Protein AF-A0A4Y9SFY1-F1 (afdb_monomer_lite)

Radius of gyration: 31.54 Å; chains: 1; bounding box: 85×82×72 Å

Structure (mmCIF, N/CA/C/O backbone):
data_AF-A0A4Y9SFY1-F1
#
_entry.id   AF-A0A4Y9SFY1-F1
#
loop_
_atom_site.group_PDB
_atom_site.id
_atom_site.type_symbol
_atom_site.label_atom_id
_atom_site.label_alt_id
_atom_site.label_comp_id
_atom_site.label_asym_id
_atom_site.label_entity_id
_atom_site.label_seq_id
_atom_site.pdbx_PDB_ins_code
_atom_site.Cartn_x
_atom_site.Cartn_y
_atom_site.Cartn_z
_atom_site.occupancy
_atom_site.B_iso_or_equiv
_atom_site.auth_seq_id
_atom_site.auth_comp_id
_atom_site.auth_asym_id
_atom_site.auth_atom_id
_atom_site.pdbx_PDB_model_num
ATOM 1 N N . MET A 1 1 ? -14.962 -62.294 47.684 1.00 46.53 1 MET A N 1
ATOM 2 C CA . MET A 1 1 ? -14.784 -60.831 47.532 1.00 46.53 1 MET A CA 1
ATOM 3 C C . MET A 1 1 ? -14.274 -60.553 46.121 1.00 46.53 1 MET A C 1
ATOM 5 O O . MET A 1 1 ? -13.591 -61.411 45.579 1.00 46.53 1 MET A O 1
ATOM 9 N N . SER A 1 2 ? -14.625 -59.403 45.547 1.00 43.72 2 SER A N 1
ATOM 10 C CA . SER A 1 2 ? -14.299 -58.937 44.177 1.00 43.72 2 SER A CA 1
ATOM 11 C C . SER A 1 2 ? -13.839 -57.464 44.261 1.00 43.72 2 SER A C 1
ATOM 13 O O . SER A 1 2 ? -14.044 -56.892 45.336 1.00 43.72 2 SER A O 1
ATOM 15 N N . PRO A 1 3 ? -13.343 -56.774 43.201 1.00 62.62 3 PRO A N 1
ATOM 16 C CA . PRO A 1 3 ? -12.949 -57.184 41.834 1.00 62.62 3 PRO A CA 1
ATOM 17 C C . PRO A 1 3 ? -11.396 -57.308 41.745 1.00 62.62 3 PRO A C 1
ATOM 19 O O . PRO A 1 3 ? -10.832 -57.760 42.731 1.00 62.62 3 PRO A O 1
ATOM 22 N N . CYS A 1 4 ? -10.589 -57.031 40.698 1.00 36.16 4 CYS A N 1
ATOM 23 C CA . CYS A 1 4 ? -10.663 -56.544 39.291 1.00 36.16 4 CYS A CA 1
ATOM 24 C C . CYS A 1 4 ? -9.602 -57.345 38.468 1.00 36.16 4 CYS A C 1
ATOM 26 O O . CYS A 1 4 ? -8.720 -57.945 39.070 1.00 36.16 4 CYS A O 1
ATOM 28 N N . ARG A 1 5 ? -9.675 -57.593 37.147 1.00 42.28 5 ARG A N 1
ATOM 29 C CA . ARG A 1 5 ? -9.700 -56.746 35.919 1.00 42.28 5 ARG A CA 1
ATOM 30 C C . ARG A 1 5 ? -8.426 -55.914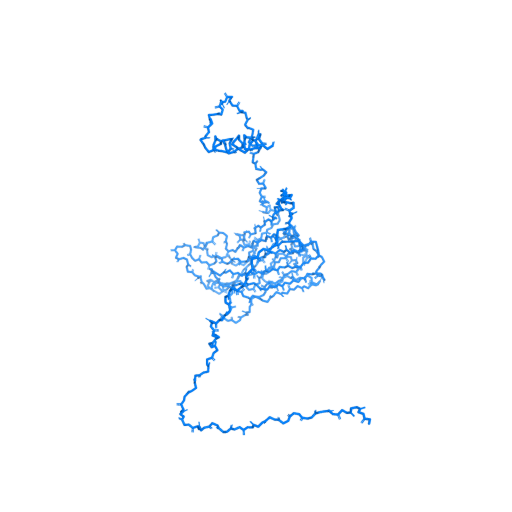 35.657 1.00 42.28 5 ARG A C 1
ATOM 32 O O . ARG A 1 5 ? -7.986 -55.208 36.549 1.00 42.28 5 ARG A O 1
ATOM 39 N N . SER A 1 6 ? -7.866 -55.882 34.439 1.00 46.72 6 SER A N 1
ATOM 40 C CA . SER A 1 6 ? -8.108 -56.725 33.239 1.00 46.72 6 SER A CA 1
ATOM 41 C C . SER A 1 6 ? -7.029 -56.502 32.169 1.00 46.72 6 SER A C 1
ATOM 43 O O . SER A 1 6 ? -6.718 -55.354 31.863 1.00 46.72 6 SER A O 1
ATOM 45 N N . SER A 1 7 ? -6.545 -57.569 31.528 1.00 49.31 7 SER A N 1
ATOM 46 C CA . SER A 1 7 ? -5.638 -57.518 30.372 1.00 49.31 7 SER A CA 1
ATOM 47 C C . SER A 1 7 ? -6.305 -58.107 29.121 1.00 49.31 7 SER A C 1
ATOM 49 O O . SER A 1 7 ? -6.659 -59.283 29.089 1.00 49.31 7 SER A O 1
ATOM 51 N N . ASN A 1 8 ? -6.465 -57.300 28.068 1.00 48.91 8 ASN A N 1
ATOM 52 C CA . ASN A 1 8 ? -7.043 -57.757 26.800 1.00 48.91 8 ASN A CA 1
ATOM 53 C C . ASN A 1 8 ? -5.948 -58.200 25.822 1.00 48.91 8 ASN A C 1
ATOM 55 O O . ASN A 1 8 ? -5.348 -57.385 25.122 1.00 48.91 8 ASN A O 1
ATOM 59 N N . TRP A 1 9 ? -5.725 -59.511 25.739 1.00 42.16 9 TRP A N 1
ATOM 60 C CA . TRP A 1 9 ? -5.089 -60.126 24.573 1.00 42.16 9 TRP A CA 1
ATOM 61 C C . TRP A 1 9 ? -5.995 -59.989 23.342 1.00 42.16 9 TRP A C 1
ATOM 63 O O . TRP A 1 9 ? -7.204 -60.193 23.434 1.00 42.16 9 TRP A O 1
ATOM 73 N N . CYS A 1 10 ? -5.408 -59.734 22.171 1.00 43.88 10 CYS A N 1
ATOM 74 C CA . CYS A 1 10 ? -6.104 -59.846 20.890 1.00 43.88 10 CYS A CA 1
ATOM 75 C C . CYS A 1 10 ? -5.278 -60.716 19.930 1.00 43.88 10 CYS A C 1
ATOM 77 O O . CYS A 1 10 ? -4.103 -60.444 19.678 1.00 43.88 10 CYS A O 1
ATOM 79 N N . HIS A 1 11 ? -5.871 -61.803 19.431 1.00 44.16 11 HIS A N 1
ATOM 80 C CA . HIS A 1 11 ? -5.159 -62.800 18.630 1.00 44.16 11 HIS A CA 1
ATOM 81 C C . HIS A 1 11 ? -4.850 -62.295 17.215 1.00 44.16 11 HIS A C 1
ATOM 83 O O . HIS A 1 11 ? -5.751 -62.138 16.391 1.00 44.16 11 HIS A O 1
ATOM 89 N N . ARG A 1 12 ? -3.559 -62.191 16.871 1.00 41.78 12 ARG A N 1
ATOM 90 C CA . ARG A 1 12 ? -3.131 -62.158 15.464 1.00 41.78 12 ARG A CA 1
ATOM 91 C C . ARG A 1 12 ? -3.453 -63.502 14.796 1.00 41.78 12 ARG A C 1
ATOM 93 O O . ARG A 1 12 ? -2.865 -64.522 15.156 1.00 41.78 12 ARG A O 1
ATOM 100 N N . ARG A 1 13 ? -4.319 -63.500 13.779 1.00 49.94 13 ARG A N 1
ATOM 101 C CA . ARG A 1 13 ? -4.325 -64.528 12.721 1.00 49.94 13 ARG A CA 1
ATOM 102 C C . ARG A 1 13 ? -3.619 -63.973 11.479 1.00 49.94 13 ARG A C 1
ATOM 104 O O . ARG A 1 13 ? -3.489 -62.762 11.328 1.00 49.94 13 ARG A O 1
ATOM 111 N N . ARG A 1 14 ? -3.073 -64.866 10.652 1.00 48.09 14 ARG A N 1
ATOM 112 C CA . ARG A 1 14 ? -2.194 -64.522 9.523 1.00 48.09 14 ARG A CA 1
ATOM 113 C C . ARG A 1 14 ? -3.022 -64.201 8.276 1.00 48.09 14 ARG A C 1
ATOM 115 O O . ARG A 1 14 ? -3.934 -64.960 7.965 1.00 48.09 14 ARG A O 1
ATOM 122 N N . CYS A 1 15 ? -2.629 -63.170 7.533 1.00 46.84 15 CYS A N 1
ATOM 123 C CA . CYS A 1 15 ? -2.969 -63.022 6.116 1.00 46.84 15 CYS A CA 1
ATOM 124 C C . CYS A 1 15 ? -1.728 -63.391 5.280 1.00 46.84 15 CYS A C 1
ATOM 126 O O . CYS A 1 15 ? -0.626 -63.002 5.676 1.00 46.84 15 CYS A O 1
ATOM 128 N N . PRO A 1 16 ? -1.860 -64.143 4.173 1.00 58.91 16 PRO A N 1
ATOM 129 C CA . PRO A 1 16 ? -0.750 -64.398 3.257 1.00 58.91 16 PRO A CA 1
ATOM 130 C C . PRO A 1 16 ? -0.424 -63.145 2.429 1.00 58.91 16 PRO A C 1
ATOM 132 O O . PRO A 1 16 ? -1.313 -62.360 2.105 1.00 58.91 16 PRO A O 1
ATOM 135 N N . THR A 1 17 ? 0.850 -62.966 2.079 1.00 61.44 17 THR A N 1
ATOM 136 C CA . THR A 1 17 ? 1.361 -61.795 1.350 1.00 61.44 17 THR A CA 1
ATOM 137 C C . THR A 1 17 ? 2.007 -62.195 0.025 1.00 61.44 17 THR A C 1
ATOM 139 O O . THR A 1 17 ? 3.123 -62.710 0.039 1.00 61.44 17 THR A O 1
ATOM 142 N N . THR A 1 18 ? 1.361 -61.878 -1.098 1.00 52.97 18 THR A N 1
ATOM 143 C CA . THR A 1 18 ? 1.985 -61.787 -2.433 1.00 52.97 18 THR A CA 1
ATOM 144 C C . THR A 1 18 ? 1.162 -60.856 -3.325 1.00 52.97 18 THR A C 1
ATOM 146 O O . THR A 1 18 ? 0.227 -61.311 -3.971 1.00 52.97 18 THR A O 1
ATOM 149 N N . ASP A 1 19 ? 1.484 -59.560 -3.328 1.00 43.59 19 ASP A N 1
ATOM 150 C CA . ASP A 1 19 ? 1.743 -58.824 -4.576 1.00 43.59 19 ASP A CA 1
ATOM 151 C C . ASP A 1 19 ? 2.324 -57.422 -4.290 1.00 43.59 19 ASP A C 1
ATOM 153 O O . ASP A 1 19 ? 1.940 -56.792 -3.298 1.00 43.59 19 ASP A O 1
ATOM 157 N N . PRO A 1 20 ? 3.266 -56.916 -5.111 1.00 61.16 20 PRO A N 1
ATOM 158 C CA . PRO A 1 20 ? 3.846 -55.590 -4.940 1.00 61.16 20 PRO A CA 1
ATOM 159 C C . PRO A 1 20 ? 3.216 -54.561 -5.891 1.00 61.16 20 PRO A C 1
ATOM 161 O O . PRO A 1 20 ? 3.400 -54.652 -7.094 1.00 61.16 20 PRO A O 1
ATOM 164 N N . TYR A 1 21 ? 2.538 -53.546 -5.351 1.00 46.00 21 TYR A N 1
ATOM 165 C CA . TYR A 1 21 ? 2.727 -52.116 -5.673 1.00 46.00 21 TYR A CA 1
ATOM 166 C C . TYR A 1 21 ? 1.777 -51.277 -4.800 1.00 46.00 21 TYR A C 1
ATOM 168 O O . TYR A 1 21 ? 0.631 -51.648 -4.558 1.00 46.00 21 TYR A O 1
ATOM 176 N N . PHE A 1 22 ? 2.270 -50.163 -4.253 1.00 48.34 22 PHE A N 1
ATOM 177 C CA . PHE A 1 22 ? 1.567 -49.410 -3.208 1.00 48.34 22 PHE A CA 1
ATOM 178 C C . PHE A 1 22 ? 0.396 -48.581 -3.763 1.00 48.34 22 PHE A C 1
ATOM 180 O O . PHE A 1 22 ? 0.606 -47.541 -4.384 1.00 48.34 22 PHE A O 1
ATOM 187 N N . ILE A 1 23 ? -0.838 -48.987 -3.450 1.00 50.19 23 ILE A N 1
ATOM 188 C CA . ILE A 1 23 ? -2.034 -48.135 -3.527 1.00 50.19 23 ILE A CA 1
ATOM 189 C C . ILE A 1 23 ? -2.763 -48.238 -2.183 1.00 50.19 23 ILE A C 1
ATOM 191 O O . ILE A 1 23 ? -3.279 -49.296 -1.833 1.00 50.19 23 ILE A O 1
ATOM 195 N N . ALA A 1 24 ? -2.798 -47.141 -1.422 1.00 42.50 24 ALA A N 1
ATOM 196 C CA . ALA A 1 24 ? -3.462 -47.061 -0.121 1.00 42.50 24 ALA A CA 1
ATOM 197 C C . ALA A 1 24 ? -4.725 -46.177 -0.221 1.00 42.50 24 ALA A C 1
ATOM 199 O O . ALA A 1 24 ? -4.601 -44.952 -0.259 1.00 42.50 24 ALA A O 1
ATOM 200 N N . PRO A 1 25 ? -5.939 -46.757 -0.292 1.00 48.25 25 PRO A N 1
ATOM 201 C CA . PRO A 1 25 ? -7.171 -45.993 -0.471 1.00 48.25 25 PRO A CA 1
ATOM 202 C C . PRO A 1 25 ? -7.812 -45.587 0.865 1.00 48.25 25 PRO A C 1
ATOM 204 O O . PRO A 1 25 ? -7.931 -46.399 1.779 1.00 48.25 25 PRO A O 1
ATOM 207 N N . TRP A 1 26 ? -8.347 -44.365 0.933 1.00 45.28 26 TRP A N 1
ATOM 208 C CA . TRP A 1 26 ? -9.321 -43.949 1.956 1.00 45.28 26 TRP A CA 1
ATOM 209 C C . TRP A 1 26 ? -10.711 -43.774 1.327 1.00 45.28 26 TRP A C 1
ATOM 211 O O . TRP A 1 26 ? -11.292 -42.692 1.304 1.00 45.28 26 TRP A O 1
ATOM 221 N N . ALA A 1 27 ? -11.243 -44.870 0.784 1.00 48.09 27 ALA A N 1
ATOM 222 C CA . ALA A 1 27 ? -12.605 -44.931 0.262 1.00 48.09 27 ALA A CA 1
ATOM 223 C C . ALA A 1 27 ? -13.599 -45.223 1.403 1.00 48.09 27 ALA A C 1
ATOM 225 O O . ALA A 1 27 ? -13.815 -46.377 1.775 1.00 48.09 27 ALA A O 1
ATOM 226 N N . ALA A 1 28 ? -14.205 -44.178 1.972 1.00 48.62 28 ALA A N 1
ATOM 227 C CA . ALA A 1 28 ? -15.290 -44.330 2.941 1.00 48.62 28 ALA A CA 1
ATOM 228 C C . ALA A 1 28 ? -16.562 -44.863 2.248 1.00 48.62 28 ALA A C 1
ATOM 230 O O . ALA A 1 28 ? -16.985 -44.329 1.226 1.00 48.62 28 ALA A O 1
ATOM 231 N N . CYS A 1 29 ? -17.171 -45.921 2.795 1.00 41.78 29 CYS A N 1
ATOM 232 C CA . CYS A 1 29 ? -18.286 -46.634 2.160 1.00 41.78 29 CYS A CA 1
ATOM 233 C C . CYS A 1 29 ? -19.659 -46.002 2.493 1.00 41.78 29 CYS A C 1
ATOM 235 O O . CYS A 1 29 ? -20.043 -45.995 3.665 1.00 41.78 29 CYS A O 1
ATOM 237 N N . PRO A 1 30 ? -20.441 -45.516 1.506 1.00 52.59 30 PRO A N 1
ATOM 238 C CA . PRO A 1 30 ? -21.706 -44.834 1.762 1.00 52.59 30 PRO A CA 1
ATOM 239 C C . PRO A 1 30 ? -22.918 -45.760 1.552 1.00 52.59 30 PRO A C 1
ATOM 241 O O . PRO A 1 30 ? -23.533 -45.739 0.485 1.00 52.59 30 PRO A O 1
ATOM 244 N N . ARG A 1 31 ? -23.290 -46.569 2.560 1.00 52.25 31 ARG A N 1
ATOM 245 C CA . ARG A 1 31 ? -24.610 -47.247 2.636 1.00 52.25 31 ARG A CA 1
ATOM 246 C C . ARG A 1 31 ? -24.883 -47.877 4.009 1.00 52.25 31 ARG A C 1
ATOM 248 O O . ARG A 1 31 ? -24.385 -48.961 4.290 1.00 52.25 31 ARG A O 1
ATOM 255 N N . CYS A 1 32 ? -25.737 -47.243 4.817 1.00 43.62 32 CYS A N 1
ATOM 256 C CA . CYS A 1 32 ? -26.648 -47.925 5.748 1.00 43.62 32 CYS A CA 1
ATOM 257 C C . CYS A 1 32 ? -27.682 -46.953 6.350 1.00 43.62 32 CYS A C 1
ATOM 259 O O . CYS A 1 32 ? -27.479 -45.744 6.311 1.00 43.62 32 CYS A O 1
ATOM 261 N N . LEU A 1 33 ? -28.740 -47.516 6.951 1.00 39.09 33 LEU A N 1
ATOM 262 C CA . LEU A 1 33 ? -29.722 -46.859 7.835 1.00 39.09 33 LEU A CA 1
ATOM 263 C C . LEU A 1 33 ? -30.583 -45.737 7.216 1.00 39.09 33 LEU A C 1
ATOM 265 O O . LEU A 1 33 ? -30.384 -44.548 7.449 1.00 39.09 33 LEU A O 1
ATOM 269 N N . SER A 1 34 ? -31.639 -46.158 6.519 1.00 52.44 34 SER A N 1
ATOM 270 C CA . SER A 1 34 ? -32.858 -45.371 6.306 1.00 52.44 34 SER A CA 1
ATOM 271 C C . SER A 1 34 ? -33.973 -45.804 7.278 1.00 52.44 34 SER A C 1
ATOM 273 O O . SER A 1 34 ? -33.973 -46.930 7.763 1.00 52.44 34 SER A O 1
ATOM 275 N N . HIS A 1 35 ? -34.940 -44.904 7.505 1.00 45.00 35 HIS A N 1
ATOM 276 C CA . HIS A 1 35 ? -36.218 -45.087 8.221 1.00 45.00 35 HIS A CA 1
ATOM 277 C C . HIS A 1 35 ? -36.212 -45.482 9.713 1.00 45.00 35 HIS A C 1
ATOM 279 O O . HIS A 1 35 ? -35.975 -46.626 10.072 1.00 45.00 35 HIS A O 1
ATOM 285 N N . HIS A 1 36 ? -36.750 -44.581 10.547 1.00 39.12 36 HIS A N 1
ATOM 286 C CA . HIS A 1 36 ? -37.869 -44.907 11.445 1.00 39.12 36 HIS A CA 1
ATOM 287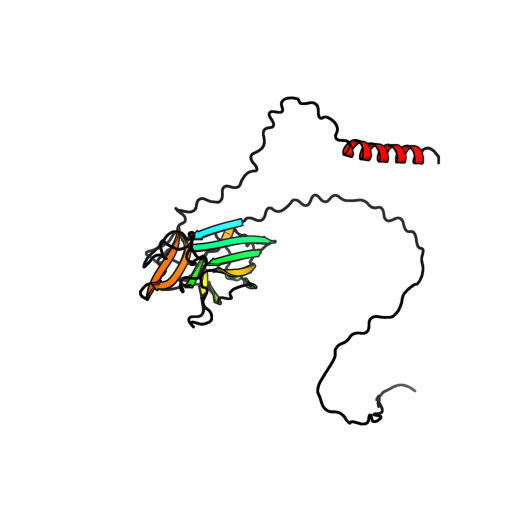 C C . HIS A 1 36 ? -38.719 -43.650 11.749 1.00 39.12 36 HIS A C 1
ATOM 289 O O . HIS A 1 36 ? -38.175 -42.566 11.905 1.00 39.12 36 HIS A O 1
ATOM 295 N N . LEU A 1 37 ? -40.046 -43.847 11.771 1.00 43.88 37 LEU A N 1
ATOM 296 C CA . LEU A 1 37 ? -41.150 -43.126 12.454 1.00 43.88 37 LEU A CA 1
ATOM 297 C C . LEU A 1 37 ? -40.945 -41.639 12.860 1.00 43.88 37 LEU A C 1
ATOM 299 O O . LEU A 1 37 ? -40.044 -41.319 13.621 1.00 43.88 37 LEU A O 1
ATOM 303 N N . ILE A 1 38 ? -41.726 -40.652 12.394 1.00 52.22 38 ILE A N 1
ATOM 304 C CA . ILE A 1 38 ? -43.200 -40.448 12.444 1.00 52.22 38 ILE A CA 1
ATOM 305 C C . ILE A 1 38 ? -43.747 -40.088 13.850 1.00 52.22 38 ILE A C 1
ATOM 307 O O . ILE A 1 38 ? -43.645 -40.862 14.790 1.00 52.22 38 ILE A O 1
ATOM 311 N N . HIS A 1 39 ? -44.425 -38.928 13.901 1.00 40.91 39 HIS A N 1
ATOM 312 C CA . HIS A 1 39 ? -45.295 -38.372 14.959 1.00 40.91 39 HIS A CA 1
ATOM 313 C C . HIS A 1 39 ? -44.701 -38.003 16.337 1.00 40.91 39 HIS A C 1
ATOM 315 O O . HIS A 1 39 ? -44.704 -38.791 17.276 1.00 40.91 39 HIS A O 1
ATOM 321 N N . SER A 1 40 ? -44.485 -36.696 16.535 1.00 40.78 40 SER A N 1
ATOM 322 C CA . SER A 1 40 ? -45.112 -35.983 17.661 1.00 40.78 40 SER A CA 1
ATOM 323 C C . SER A 1 40 ? -45.358 -34.516 17.291 1.00 40.78 40 SER A C 1
ATOM 325 O O . SER A 1 40 ? -44.433 -33.803 16.910 1.00 40.78 40 SER A O 1
ATOM 327 N N . MET A 1 41 ? -46.611 -34.057 17.365 1.00 48.59 41 MET A N 1
ATOM 328 C CA . MET A 1 41 ? -46.956 -32.648 17.151 1.00 48.59 41 MET A CA 1
ATOM 329 C C . MET A 1 41 ? -46.829 -31.882 18.466 1.00 48.59 41 MET A C 1
ATOM 331 O O . MET A 1 41 ? -47.616 -32.119 19.379 1.00 48.59 41 MET A O 1
ATOM 335 N N . HIS A 1 42 ? -45.921 -30.910 18.541 1.00 37.03 42 HIS A N 1
ATOM 336 C CA . HIS A 1 42 ? -45.984 -29.838 19.537 1.00 37.03 42 HIS A CA 1
ATOM 337 C C . HIS A 1 42 ? -45.964 -28.476 18.840 1.00 37.03 42 HIS A C 1
ATOM 339 O O . HIS A 1 42 ? -45.273 -28.270 17.843 1.00 37.03 42 HIS A O 1
ATOM 345 N N . LYS A 1 43 ? -46.809 -27.562 19.326 1.00 43.38 43 LYS A N 1
ATOM 346 C CA . LYS A 1 43 ? -47.150 -26.303 18.654 1.00 43.38 43 LYS A CA 1
ATOM 347 C C . LYS A 1 43 ? -46.047 -25.263 18.871 1.00 43.38 43 LYS A C 1
ATOM 349 O O . LYS A 1 43 ? -46.143 -24.454 19.789 1.00 43.38 43 LYS A O 1
ATOM 354 N N . ILE A 1 44 ? -45.012 -25.277 18.033 1.00 48.41 44 ILE A N 1
ATOM 355 C CA . ILE A 1 44 ? -44.021 -24.194 18.013 1.00 48.41 44 ILE A CA 1
ATOM 356 C C . ILE A 1 44 ? -44.682 -22.958 17.397 1.00 48.41 44 ILE A C 1
ATOM 358 O O . ILE A 1 44 ? -45.016 -22.934 16.212 1.00 48.41 44 ILE A O 1
ATOM 362 N N . LEU A 1 45 ? -44.899 -21.943 18.232 1.00 43.41 45 LEU A N 1
ATOM 363 C CA . LEU A 1 45 ? -45.422 -20.647 17.825 1.00 43.41 45 LEU A CA 1
ATOM 364 C C . LEU A 1 45 ? -44.362 -19.943 16.968 1.00 43.41 45 LEU A C 1
ATOM 366 O O . LEU A 1 45 ? -43.394 -19.405 17.503 1.00 43.41 45 LEU A O 1
ATOM 370 N N . PHE A 1 46 ? -44.533 -19.960 15.645 1.00 43.75 46 PHE A N 1
ATOM 371 C CA . PHE A 1 46 ? -43.631 -19.294 14.699 1.00 43.75 46 PHE A CA 1
ATOM 372 C C . PHE A 1 46 ? -43.838 -17.770 14.742 1.00 43.75 46 PHE A C 1
ATOM 374 O O . PHE A 1 46 ? -44.412 -17.154 13.846 1.00 43.75 46 PHE A O 1
ATOM 381 N N . ALA A 1 47 ? -43.389 -17.159 15.838 1.00 45.91 47 ALA A N 1
ATOM 382 C CA . ALA A 1 47 ? -43.223 -15.721 15.951 1.00 45.91 47 ALA A CA 1
ATOM 383 C C . ALA A 1 47 ? -42.047 -15.311 15.054 1.00 45.91 47 ALA A C 1
ATOM 385 O O . ALA A 1 47 ? -40.903 -15.246 15.502 1.00 45.91 47 ALA A O 1
ATOM 386 N N . THR A 1 48 ? -42.331 -15.099 13.766 1.00 46.59 48 THR A N 1
ATOM 387 C CA . THR A 1 48 ? -41.353 -14.663 12.763 1.00 46.59 48 THR A CA 1
ATOM 388 C C . THR A 1 48 ? -40.909 -13.238 13.072 1.00 46.59 48 THR A C 1
ATOM 390 O O . THR A 1 48 ? -41.411 -12.268 12.504 1.00 46.59 48 THR A O 1
ATOM 393 N N . LEU A 1 49 ? -39.976 -13.113 14.015 1.00 43.62 49 LEU A N 1
ATOM 394 C CA . LEU A 1 49 ? -39.297 -11.869 14.320 1.00 43.62 49 LEU A CA 1
ATOM 395 C C . LEU A 1 49 ? -38.498 -11.470 13.078 1.00 43.62 49 LEU A C 1
ATOM 397 O O . LEU A 1 49 ? -37.403 -11.981 12.844 1.00 43.62 49 LEU A O 1
ATOM 401 N N . VAL A 1 50 ? -39.056 -10.556 12.282 1.00 48.12 50 VAL A N 1
ATOM 402 C CA . VAL A 1 50 ? -38.315 -9.845 11.238 1.00 48.12 50 VAL A CA 1
ATOM 403 C C . VAL A 1 50 ? -37.345 -8.912 11.953 1.00 48.12 50 VAL A C 1
ATOM 405 O O . VAL A 1 50 ? -37.594 -7.721 12.127 1.00 48.12 50 VAL A O 1
ATOM 408 N N . ALA A 1 51 ? -36.246 -9.494 12.430 1.00 48.47 51 ALA A N 1
ATOM 409 C CA . ALA A 1 51 ? -35.088 -8.754 12.872 1.00 48.47 51 ALA A CA 1
ATOM 410 C C . ALA A 1 51 ? -34.598 -7.971 11.656 1.00 48.47 51 ALA A C 1
ATOM 412 O O . ALA A 1 51 ? -33.997 -8.537 10.743 1.00 48.47 51 ALA A O 1
ATOM 413 N N . MET A 1 52 ? -34.909 -6.674 11.624 1.00 44.44 52 MET A N 1
ATOM 414 C CA . MET A 1 52 ? -34.297 -5.760 10.676 1.00 44.44 52 MET A CA 1
ATOM 415 C C . MET A 1 52 ? -32.803 -5.773 10.962 1.00 44.44 52 MET A C 1
ATOM 417 O O . MET A 1 52 ? -32.334 -5.127 11.898 1.00 44.44 52 MET A O 1
ATOM 421 N N . SER A 1 53 ? -32.065 -6.550 10.172 1.00 45.62 53 SER A N 1
ATOM 422 C CA . SER A 1 53 ? -30.617 -6.497 10.124 1.00 45.62 53 SER A CA 1
ATOM 423 C C . SER A 1 53 ? -30.251 -5.101 9.643 1.00 45.62 53 SER A C 1
ATOM 425 O O . SER A 1 53 ? -30.241 -4.837 8.439 1.00 45.62 53 SER A O 1
ATOM 427 N N . THR A 1 54 ? -30.013 -4.196 10.592 1.00 52.44 54 THR A N 1
ATOM 428 C CA . THR A 1 54 ? -29.413 -2.890 10.346 1.00 52.44 54 THR A CA 1
ATOM 429 C C . THR A 1 54 ? -28.059 -3.156 9.714 1.00 52.44 54 THR A C 1
ATOM 431 O O . THR A 1 54 ? -27.101 -3.478 10.417 1.00 52.44 54 THR A O 1
ATOM 434 N N . GLY A 1 55 ? -28.021 -3.137 8.381 1.00 56.56 55 GLY A N 1
ATOM 435 C CA . GLY A 1 55 ? -26.826 -3.446 7.619 1.00 56.56 55 GLY A CA 1
ATOM 436 C C . GLY A 1 55 ? -25.747 -2.460 8.021 1.00 56.56 55 GLY A C 1
ATOM 437 O O . GLY A 1 55 ? -25.851 -1.279 7.701 1.00 56.56 55 GLY A O 1
ATOM 438 N N . ALA A 1 56 ? -24.750 -2.938 8.762 1.00 69.31 56 ALA A N 1
ATOM 439 C CA . ALA A 1 56 ? -23.563 -2.157 9.035 1.00 69.31 56 ALA A CA 1
ATOM 440 C C . ALA A 1 56 ? -22.869 -1.946 7.689 1.00 69.31 56 ALA A C 1
ATOM 442 O O . ALA A 1 56 ? -22.299 -2.884 7.131 1.00 69.31 56 ALA A O 1
ATOM 443 N N . SER A 1 57 ? -22.991 -0.738 7.141 1.00 74.88 57 SER A N 1
ATOM 444 C CA . SER A 1 57 ? -22.230 -0.326 5.969 1.00 74.88 57 SER A CA 1
ATOM 445 C C . SER A 1 57 ? -20.755 -0.447 6.320 1.00 74.88 57 SER A C 1
ATOM 447 O O . SER A 1 57 ? -20.260 0.334 7.128 1.00 74.88 57 SER A O 1
ATOM 449 N N . ALA A 1 58 ? -20.074 -1.437 5.746 1.00 84.81 58 ALA A N 1
ATOM 450 C CA . ALA A 1 58 ? -18.629 -1.531 5.844 1.00 84.81 58 ALA A CA 1
ATOM 451 C C . ALA A 1 58 ? -18.024 -0.266 5.225 1.00 84.81 58 ALA A C 1
ATOM 453 O O . ALA A 1 58 ? -18.336 0.057 4.073 1.00 84.81 58 ALA A O 1
ATOM 454 N N . SER A 1 59 ? -17.186 0.449 5.975 1.00 92.31 59 SER A N 1
ATOM 455 C CA . SER A 1 59 ? -16.356 1.496 5.391 1.00 92.31 59 SER A CA 1
ATOM 456 C C . SER A 1 59 ? -15.383 0.850 4.409 1.00 92.31 59 SER A C 1
ATOM 458 O O . SER A 1 59 ? -14.874 -0.250 4.653 1.00 92.31 59 SER A O 1
ATOM 460 N N . VAL A 1 60 ? -15.164 1.511 3.273 1.00 94.25 60 VAL A N 1
ATOM 461 C CA . VAL A 1 60 ? -14.223 1.080 2.238 1.00 94.25 60 VAL A CA 1
ATOM 462 C C . VAL A 1 60 ? -13.420 2.285 1.780 1.00 94.25 60 VAL A C 1
ATOM 464 O O . VAL A 1 60 ? -13.970 3.269 1.285 1.00 94.25 60 VAL A O 1
ATOM 467 N N . ILE A 1 61 ? -12.106 2.182 1.925 1.00 95.31 61 ILE A N 1
ATOM 468 C CA . ILE A 1 61 ? -11.128 3.201 1.556 1.00 95.31 61 ILE A CA 1
ATOM 469 C C . ILE A 1 61 ? -10.234 2.624 0.468 1.00 95.31 61 ILE A C 1
ATOM 471 O O . ILE A 1 61 ? -9.800 1.478 0.558 1.00 95.31 61 ILE A O 1
ATOM 475 N N . THR A 1 62 ? -9.935 3.428 -0.549 1.00 96.12 62 THR A N 1
ATOM 476 C CA . THR A 1 62 ? -9.049 3.040 -1.648 1.00 96.12 62 THR A CA 1
ATOM 477 C C . THR A 1 62 ? -7.976 4.102 -1.834 1.00 96.12 62 THR A C 1
ATOM 479 O O . THR A 1 62 ? -8.277 5.246 -2.177 1.00 96.12 62 THR A O 1
ATOM 482 N N . PHE A 1 63 ? -6.719 3.718 -1.639 1.00 96.75 63 PHE A N 1
ATOM 483 C CA . PHE A 1 63 ? -5.557 4.543 -1.938 1.00 96.75 63 PHE A CA 1
ATOM 484 C C . PHE A 1 63 ? -5.029 4.194 -3.332 1.00 96.75 63 PHE A C 1
ATOM 486 O O . PHE A 1 63 ? -4.630 3.058 -3.580 1.00 96.75 63 PHE A O 1
ATOM 493 N N . ASN A 1 64 ? -5.009 5.181 -4.227 1.00 96.94 64 ASN A N 1
ATOM 494 C CA . ASN A 1 64 ? -4.526 5.056 -5.601 1.00 96.94 64 ASN A CA 1
ATOM 495 C C . ASN A 1 64 ? -3.183 5.786 -5.735 1.00 96.94 64 ASN A C 1
ATOM 497 O O . ASN A 1 64 ? -3.133 7.016 -5.664 1.00 96.94 64 ASN A O 1
ATOM 501 N N . LEU A 1 65 ? -2.091 5.040 -5.902 1.00 96.88 65 LEU A N 1
ATOM 502 C CA . LEU A 1 65 ? -0.734 5.585 -5.920 1.00 96.88 65 LEU A CA 1
ATOM 503 C C . LEU A 1 65 ? -0.334 5.898 -7.373 1.00 96.88 65 LEU A C 1
ATOM 505 O O . LEU A 1 65 ? 0.321 5.106 -8.049 1.00 96.88 65 LEU A O 1
ATOM 509 N N . SER A 1 66 ? -0.764 7.071 -7.846 1.00 95.69 66 SER A N 1
ATOM 510 C CA . SER A 1 66 ? -0.445 7.626 -9.178 1.00 95.69 66 SER A CA 1
ATOM 511 C C . SER A 1 66 ? 0.620 8.732 -9.152 1.00 95.69 66 SER A C 1
ATOM 513 O O . SER A 1 66 ? 0.949 9.281 -10.202 1.00 95.69 66 SER A O 1
ATOM 515 N N . ALA A 1 67 ? 1.124 9.114 -7.974 1.00 95.56 67 ALA A N 1
ATOM 516 C CA . ALA A 1 67 ? 2.049 10.235 -7.805 1.00 95.56 67 ALA A CA 1
ATOM 517 C C . ALA A 1 67 ? 3.445 9.750 -7.365 1.00 95.56 67 ALA A C 1
ATOM 519 O O . ALA A 1 67 ? 3.543 9.044 -6.355 1.00 95.56 67 ALA A O 1
ATOM 520 N N . PRO A 1 68 ? 4.530 10.123 -8.073 1.00 95.94 68 PRO A N 1
ATOM 521 C CA . PRO A 1 68 ? 5.890 9.857 -7.623 1.00 95.94 68 PRO A CA 1
ATOM 522 C C . PRO A 1 68 ? 6.286 10.803 -6.483 1.00 95.94 68 PRO A C 1
ATOM 524 O O . PRO A 1 68 ? 6.020 12.003 -6.530 1.00 95.94 68 PRO A O 1
ATOM 527 N N . ILE A 1 69 ? 6.972 10.257 -5.481 1.00 95.62 69 ILE A N 1
ATOM 528 C CA . ILE A 1 69 ? 7.578 10.996 -4.368 1.00 95.62 69 ILE A CA 1
ATOM 529 C C . ILE A 1 69 ? 9.029 11.343 -4.718 1.00 95.62 69 ILE A C 1
ATOM 531 O O . ILE A 1 69 ? 9.447 12.495 -4.594 1.00 95.62 69 ILE A O 1
ATOM 535 N N . ASN A 1 70 ? 9.813 10.357 -5.174 1.00 95.62 70 ASN A N 1
ATOM 536 C CA . ASN A 1 70 ? 11.198 10.564 -5.603 1.00 95.62 70 ASN A CA 1
ATOM 537 C C . ASN A 1 70 ? 11.757 9.413 -6.449 1.00 95.62 70 ASN A C 1
ATOM 539 O O . ASN A 1 70 ? 11.333 8.273 -6.313 1.00 95.62 70 ASN A O 1
ATOM 543 N N . GLY A 1 71 ? 12.857 9.673 -7.160 1.00 93.56 71 GLY A N 1
ATOM 544 C CA . GLY A 1 71 ? 13.534 8.675 -7.998 1.00 93.56 71 GLY A CA 1
ATOM 545 C C . GLY A 1 71 ? 12.908 8.620 -9.387 1.00 93.56 71 GLY A C 1
ATOM 546 O O . GLY A 1 71 ? 12.382 9.631 -9.855 1.00 93.56 71 GLY A O 1
ATOM 547 N N . SER A 1 72 ? 12.967 7.461 -10.038 1.00 93.75 72 SER A N 1
ATOM 548 C CA . SER A 1 72 ? 12.182 7.229 -11.255 1.00 93.75 72 SER A CA 1
ATOM 549 C C . SER A 1 72 ? 10.700 7.038 -10.914 1.00 93.75 72 SER A C 1
ATOM 551 O O . SER A 1 72 ? 10.364 6.514 -9.855 1.00 93.75 72 SER A O 1
ATOM 553 N N . ALA A 1 73 ? 9.819 7.435 -11.829 1.00 91.56 73 ALA A N 1
ATOM 554 C CA . ALA A 1 73 ? 8.444 6.946 -11.864 1.00 91.56 73 ALA A CA 1
ATOM 555 C C . ALA A 1 73 ? 8.368 5.707 -12.781 1.00 91.56 73 ALA A C 1
ATOM 557 O O . ALA A 1 73 ? 9.213 5.597 -13.679 1.00 91.56 73 ALA A O 1
ATOM 558 N N . PRO A 1 74 ? 7.369 4.820 -12.606 1.00 92.75 74 PRO A N 1
ATOM 559 C CA . PRO A 1 74 ? 7.061 3.771 -13.577 1.00 92.75 74 PRO A CA 1
ATOM 560 C C . PRO A 1 74 ? 6.769 4.328 -14.978 1.00 92.75 74 PRO A C 1
ATOM 562 O O . PRO A 1 74 ? 6.576 5.537 -15.165 1.00 92.75 74 PRO A O 1
ATOM 565 N N . GLY A 1 75 ? 6.740 3.450 -15.977 1.00 88.75 75 GLY A N 1
ATOM 566 C CA . GLY A 1 75 ? 6.616 3.833 -17.376 1.00 88.75 75 GLY A CA 1
ATOM 567 C C . GLY A 1 75 ? 5.319 4.578 -17.701 1.00 88.75 75 GLY A C 1
ATOM 568 O O . GLY A 1 75 ? 4.232 4.275 -17.210 1.00 88.75 75 GLY A O 1
ATOM 569 N N . VAL A 1 76 ? 5.413 5.528 -18.638 1.00 86.38 76 VAL A N 1
ATOM 570 C CA . VAL A 1 76 ? 4.242 6.209 -19.234 1.00 86.38 76 VAL A CA 1
ATOM 571 C C . VAL A 1 76 ? 3.346 5.265 -20.049 1.00 86.38 76 VAL A C 1
ATOM 573 O O . VAL A 1 76 ? 2.267 5.654 -20.487 1.00 86.38 76 VAL A O 1
ATOM 576 N N . THR A 1 77 ? 3.810 4.036 -20.280 1.00 88.94 77 THR A N 1
ATOM 577 C CA . THR A 1 77 ? 3.086 2.936 -20.918 1.00 88.94 77 THR A CA 1
ATOM 578 C C . THR A 1 77 ? 2.236 2.121 -19.954 1.00 88.94 77 THR A C 1
ATOM 580 O O . THR A 1 77 ? 1.475 1.267 -20.410 1.00 88.94 77 THR A O 1
ATOM 583 N N . ASP A 1 78 ? 2.380 2.328 -18.648 1.00 89.56 78 ASP A N 1
ATOM 584 C CA . ASP A 1 78 ? 1.912 1.380 -17.642 1.00 89.56 78 ASP A CA 1
ATOM 585 C C . ASP A 1 78 ? 0.596 1.854 -17.019 1.00 89.56 78 ASP A C 1
ATOM 587 O O . ASP A 1 78 ? 0.259 3.042 -17.044 1.00 89.56 78 ASP A O 1
ATOM 591 N N . VAL A 1 79 ? -0.199 0.917 -16.502 1.00 91.06 79 VAL A N 1
ATOM 592 C CA . VAL A 1 79 ? -1.539 1.241 -15.994 1.00 91.06 79 VAL A CA 1
ATOM 593 C C . VAL A 1 79 ? -1.434 2.144 -14.760 1.00 91.06 79 VAL A C 1
ATOM 595 O O . VAL A 1 79 ? -0.785 1.796 -13.779 1.00 91.06 79 VAL A O 1
ATOM 598 N N . SER A 1 80 ? -2.105 3.300 -14.802 1.00 93.81 80 SER A N 1
ATOM 599 C CA . SER A 1 80 ? -2.274 4.193 -13.650 1.00 93.81 80 SER A CA 1
ATOM 600 C C . SER A 1 80 ? -3.693 4.047 -13.075 1.00 93.81 80 SER A C 1
ATOM 602 O O . SER A 1 80 ? -4.644 4.035 -13.863 1.00 93.81 80 SER A O 1
ATOM 604 N N . PRO A 1 81 ? -3.879 3.961 -11.742 1.00 96.31 81 PRO A N 1
ATOM 605 C CA . PRO A 1 81 ? -2.850 3.981 -10.696 1.00 96.31 81 PRO A CA 1
ATOM 606 C C . PRO A 1 81 ? -1.926 2.766 -10.746 1.00 96.31 81 PRO A C 1
ATOM 608 O O . PRO A 1 81 ? -2.388 1.650 -10.947 1.00 96.31 81 PRO A O 1
ATOM 611 N N . TRP A 1 82 ? -0.626 2.991 -10.535 1.00 96.62 82 TRP A N 1
ATOM 612 C CA . TRP A 1 82 ? 0.390 1.936 -10.629 1.00 96.62 82 TRP A CA 1
ATOM 613 C C . TRP A 1 82 ? 0.263 0.903 -9.512 1.00 96.62 82 TRP A C 1
ATOM 615 O O . TRP A 1 82 ? 0.579 -0.267 -9.707 1.00 96.62 82 TRP A O 1
ATOM 625 N N . LEU A 1 83 ? -0.211 1.334 -8.342 1.00 97.62 83 LEU A N 1
ATOM 626 C CA . LEU A 1 83 ? -0.511 0.493 -7.190 1.00 97.62 83 LEU A CA 1
ATOM 627 C C . LEU A 1 83 ? -1.823 0.973 -6.553 1.00 97.62 83 LEU A C 1
ATOM 629 O O . LEU A 1 83 ? -2.038 2.182 -6.416 1.00 97.62 83 LEU A O 1
ATOM 633 N N . THR A 1 84 ? -2.661 0.037 -6.111 1.00 97.75 84 THR A N 1
ATOM 634 C CA . THR A 1 84 ? -3.905 0.336 -5.384 1.00 97.75 84 THR A CA 1
ATOM 635 C C . THR A 1 84 ? -3.991 -0.483 -4.102 1.00 97.75 84 THR A C 1
ATOM 637 O O . THR A 1 84 ? -3.850 -1.705 -4.129 1.00 97.75 84 THR A O 1
ATOM 640 N N . ALA A 1 85 ? -4.247 0.183 -2.975 1.00 97.94 85 ALA A N 1
ATOM 641 C CA . ALA A 1 85 ? -4.559 -0.463 -1.702 1.00 97.94 85 ALA A CA 1
ATOM 642 C C . ALA A 1 85 ? -6.017 -0.186 -1.320 1.00 97.94 85 ALA A C 1
ATOM 644 O O . ALA A 1 85 ? -6.392 0.969 -1.124 1.00 97.94 85 ALA A O 1
ATOM 645 N N . THR A 1 86 ? -6.828 -1.235 -1.194 1.00 97.50 86 THR A N 1
ATOM 646 C CA . THR A 1 86 ? -8.218 -1.152 -0.721 1.00 97.50 86 THR A CA 1
ATOM 647 C C . THR A 1 86 ? -8.318 -1.724 0.687 1.00 97.50 86 THR A C 1
ATOM 649 O O . THR A 1 86 ? -7.880 -2.848 0.928 1.00 97.50 86 THR A O 1
ATOM 652 N N . ILE A 1 87 ? -8.914 -0.971 1.608 1.00 97.50 87 ILE A N 1
ATOM 653 C CA . ILE A 1 87 ? -9.139 -1.348 3.006 1.00 97.50 87 ILE A CA 1
ATOM 654 C C . ILE A 1 87 ? -10.643 -1.335 3.251 1.00 97.50 87 ILE A C 1
ATOM 656 O O . ILE A 1 87 ? -11.280 -0.304 3.050 1.00 97.50 87 ILE A O 1
ATOM 660 N N . ALA A 1 88 ? -11.208 -2.465 3.667 1.00 96.44 88 ALA A N 1
ATOM 661 C CA . ALA A 1 88 ? -12.639 -2.613 3.931 1.00 96.44 88 ALA A CA 1
ATOM 662 C C . ALA A 1 88 ? -12.893 -3.189 5.329 1.00 96.44 88 ALA A C 1
ATOM 664 O O . ALA A 1 88 ? -12.175 -4.099 5.748 1.00 96.44 88 ALA A O 1
ATOM 665 N N . ASP A 1 89 ? -13.927 -2.723 6.034 1.00 95.88 89 ASP A N 1
ATOM 666 C CA . ASP A 1 89 ? -14.340 -3.343 7.301 1.00 95.88 89 ASP A CA 1
ATOM 667 C C . ASP A 1 89 ? -14.763 -4.806 7.077 1.00 95.88 89 ASP A C 1
ATOM 669 O O . ASP A 1 89 ? -15.663 -5.109 6.292 1.00 95.88 89 ASP A O 1
ATOM 673 N N . ALA A 1 90 ? -14.130 -5.727 7.807 1.00 95.12 90 ALA A N 1
ATOM 674 C CA . ALA A 1 90 ? -14.333 -7.176 7.695 1.00 95.12 90 ALA A CA 1
ATOM 675 C C . ALA A 1 90 ? -15.114 -7.760 8.893 1.00 95.12 90 ALA A C 1
ATOM 677 O O . ALA A 1 90 ? -15.085 -8.966 9.152 1.00 95.12 90 ALA A O 1
ATOM 678 N N . GLY A 1 91 ? -15.787 -6.891 9.652 1.00 93.00 91 GLY A N 1
ATOM 679 C CA . GLY A 1 91 ? -16.476 -7.193 10.906 1.00 93.00 91 GLY A CA 1
ATOM 680 C C . GLY A 1 91 ? -15.945 -6.350 12.067 1.00 93.00 91 GLY A C 1
ATOM 681 O O . GLY A 1 91 ? -15.030 -5.549 11.911 1.00 93.00 91 GLY A O 1
ATOM 682 N N . ALA A 1 92 ? -16.518 -6.527 13.260 1.00 92.81 92 ALA A N 1
ATOM 683 C CA . ALA A 1 92 ? -16.080 -5.784 14.440 1.00 92.81 92 ALA A CA 1
ATOM 684 C C . ALA A 1 92 ? -14.594 -6.051 14.751 1.00 92.81 92 ALA A C 1
ATOM 686 O O . ALA A 1 92 ? -14.190 -7.213 14.850 1.00 92.81 92 ALA A O 1
ATOM 687 N N . ASN A 1 93 ? -13.817 -4.981 14.964 1.00 94.62 93 ASN A N 1
ATOM 688 C CA . ASN A 1 93 ? -12.376 -5.021 15.252 1.00 94.62 93 ASN A CA 1
ATOM 689 C C . ASN A 1 93 ? -11.518 -5.629 14.119 1.00 94.62 93 ASN A C 1
ATOM 691 O O . ASN A 1 93 ? -10.447 -6.175 14.403 1.00 94.62 93 ASN A O 1
ATOM 695 N N . LYS A 1 94 ? -11.983 -5.597 12.858 1.00 95.88 94 LYS A N 1
ATOM 696 C CA . LYS A 1 94 ? -11.298 -6.221 11.713 1.00 95.88 94 LYS A CA 1
ATOM 697 C C . LYS A 1 94 ? -11.428 -5.429 10.419 1.00 95.88 94 LYS A C 1
ATOM 699 O O . LYS A 1 94 ? -12.518 -4.991 10.064 1.00 95.88 94 LYS A O 1
ATOM 704 N N . VAL A 1 95 ? -10.350 -5.410 9.638 1.00 97.12 95 VAL A N 1
ATOM 705 C CA . VAL A 1 95 ? -10.366 -4.963 8.236 1.00 97.12 95 VAL A CA 1
ATOM 706 C C . VAL A 1 95 ? -9.724 -5.996 7.319 1.00 97.12 95 VAL A C 1
ATOM 708 O O . VAL A 1 95 ? -8.852 -6.760 7.737 1.00 97.12 95 VAL A O 1
ATOM 711 N N . GLN A 1 96 ? -10.124 -5.988 6.054 1.00 97.62 96 GLN A N 1
ATOM 712 C CA . GLN A 1 96 ? -9.428 -6.662 4.969 1.00 97.62 96 GLN A CA 1
ATOM 713 C C . GLN A 1 96 ? -8.645 -5.621 4.163 1.00 97.62 96 GLN A C 1
ATOM 715 O O . GLN A 1 96 ? -9.236 -4.696 3.609 1.00 97.62 96 GLN A O 1
ATOM 720 N N . LEU A 1 97 ? -7.325 -5.792 4.087 1.00 97.75 97 LEU A N 1
ATOM 721 C CA . LEU A 1 97 ? -6.441 -5.041 3.201 1.00 97.75 97 LEU A CA 1
ATOM 722 C C . LEU A 1 97 ? -6.199 -5.866 1.934 1.00 97.75 97 LEU A C 1
ATOM 724 O O . LEU A 1 97 ? -5.728 -7.003 2.002 1.00 97.75 97 LEU A O 1
ATOM 728 N N . THR A 1 98 ? -6.483 -5.270 0.783 1.00 97.88 98 THR A N 1
ATOM 729 C CA . THR A 1 98 ? -6.174 -5.806 -0.543 1.00 97.88 98 THR A CA 1
ATOM 730 C C . THR A 1 98 ? -5.168 -4.887 -1.220 1.00 97.88 98 THR A C 1
ATOM 732 O O . THR A 1 98 ? -5.482 -3.737 -1.513 1.00 97.88 98 THR A O 1
ATOM 735 N N . LEU A 1 99 ? -3.965 -5.396 -1.473 1.00 98.00 99 LEU A N 1
ATOM 736 C CA . LEU A 1 99 ? -2.922 -4.722 -2.242 1.00 98.00 99 LEU A CA 1
ATOM 737 C C . LEU A 1 99 ? -2.953 -5.248 -3.675 1.00 98.00 99 LEU A C 1
ATOM 739 O O . LEU A 1 99 ? -2.864 -6.460 -3.878 1.00 98.00 99 LEU A O 1
ATOM 743 N N . ALA A 1 100 ? -3.036 -4.363 -4.660 1.00 97.38 100 ALA A N 1
ATOM 744 C CA . ALA A 1 100 ? -2.959 -4.692 -6.077 1.00 97.38 100 ALA A CA 1
ATOM 745 C C . ALA A 1 100 ? -1.781 -3.958 -6.729 1.00 97.38 100 ALA A C 1
ATOM 747 O O . ALA A 1 100 ? -1.594 -2.754 -6.526 1.00 97.38 100 ALA A O 1
ATOM 748 N N . ASN A 1 101 ? -0.986 -4.695 -7.506 1.00 97.06 101 ASN A N 1
ATOM 749 C CA . ASN A 1 101 ? 0.105 -4.148 -8.300 1.00 97.06 101 ASN A CA 1
ATOM 750 C C . ASN A 1 101 ? -0.319 -4.067 -9.777 1.00 97.06 101 ASN A C 1
ATOM 752 O O . ASN A 1 101 ? -0.613 -5.086 -10.404 1.00 97.06 101 ASN A O 1
ATOM 756 N N . HIS A 1 102 ? -0.321 -2.860 -10.341 1.00 96.12 102 HIS A N 1
ATOM 757 C CA . HIS A 1 102 ? -0.723 -2.560 -11.717 1.00 96.12 102 HIS A CA 1
ATOM 758 C C . HIS A 1 102 ? 0.463 -2.163 -12.619 1.00 96.12 102 HIS A C 1
ATOM 760 O O . HIS A 1 102 ? 0.246 -1.592 -13.685 1.00 96.12 102 HIS A O 1
ATOM 766 N N . LEU A 1 103 ? 1.703 -2.518 -12.245 1.00 93.62 103 LEU A N 1
ATOM 767 C CA . LEU A 1 103 ? 2.931 -2.372 -13.052 1.00 93.62 103 LEU A CA 1
ATOM 768 C C . LEU A 1 103 ? 2.957 -3.348 -14.248 1.00 93.62 103 LEU A C 1
ATOM 770 O O . LEU A 1 103 ? 3.802 -4.240 -14.380 1.00 93.62 103 LEU A O 1
ATOM 774 N N . VAL A 1 104 ? 1.949 -3.204 -15.102 1.00 93.00 104 VAL A N 1
ATOM 775 C CA . VAL A 1 104 ? 1.751 -3.919 -16.356 1.00 93.00 104 VAL A CA 1
ATOM 776 C C . VAL A 1 104 ? 1.633 -2.905 -17.485 1.00 93.00 104 VAL A C 1
ATOM 778 O O . VAL A 1 104 ? 0.974 -1.872 -17.350 1.00 93.00 104 VAL A O 1
ATOM 781 N N . HIS A 1 105 ? 2.240 -3.226 -18.620 1.00 92.00 105 HIS A N 1
ATOM 782 C CA . HIS A 1 105 ? 2.191 -2.393 -19.813 1.00 92.00 105 HIS A CA 1
ATOM 783 C C . HIS A 1 105 ? 0.750 -2.352 -20.358 1.00 92.00 105 HIS A C 1
ATOM 785 O O . HIS A 1 105 ? 0.199 -3.378 -20.772 1.00 92.00 105 HIS A O 1
ATOM 791 N N . ALA A 1 106 ? 0.126 -1.173 -20.382 1.00 90.19 106 ALA A N 1
ATOM 792 C CA . ALA A 1 106 ? -1.313 -0.996 -20.605 1.00 90.19 106 ALA A CA 1
ATOM 793 C C . ALA A 1 106 ? -1.806 -1.521 -21.967 1.00 90.19 106 ALA A C 1
ATOM 795 O O . ALA A 1 106 ? -2.954 -1.941 -22.090 1.00 90.19 106 ALA A O 1
ATOM 796 N N . GLY A 1 107 ? -0.937 -1.549 -22.984 1.00 85.94 107 GLY A N 1
ATOM 797 C CA . GLY A 1 107 ? -1.255 -2.093 -24.309 1.00 85.94 107 GLY A CA 1
ATOM 798 C C . GLY A 1 107 ? -1.164 -3.622 -24.436 1.00 85.94 107 GLY A C 1
ATOM 799 O O . GLY A 1 107 ? -1.494 -4.150 -25.494 1.00 85.94 107 GLY A O 1
ATOM 800 N N . THR A 1 108 ? -0.683 -4.342 -23.413 1.00 85.75 108 THR A N 1
ATOM 801 C CA . THR A 1 108 ? -0.466 -5.808 -23.476 1.00 85.75 108 THR A CA 1
ATOM 802 C C . THR A 1 108 ? -0.892 -6.571 -22.221 1.00 85.75 108 THR A C 1
ATOM 804 O O . THR A 1 108 ? -1.052 -7.787 -22.291 1.00 85.75 108 THR A O 1
ATOM 807 N N . GLY A 1 109 ? -1.055 -5.901 -21.075 1.00 86.81 109 GLY A N 1
ATOM 808 C CA . GLY A 1 109 ? -1.365 -6.533 -19.787 1.00 86.81 109 GLY A CA 1
ATOM 809 C C . GLY A 1 109 ? -0.218 -7.359 -19.188 1.00 86.81 109 GLY A C 1
ATOM 810 O O . GLY A 1 109 ? -0.417 -8.034 -18.182 1.00 86.81 109 GLY A O 1
ATOM 811 N N . LEU A 1 110 ? 0.976 -7.323 -19.789 1.00 77.94 110 LEU A N 1
ATOM 812 C CA . LEU A 1 110 ? 2.151 -8.055 -19.313 1.00 77.94 110 LEU A CA 1
ATOM 813 C C . LEU A 1 110 ? 2.918 -7.227 -18.276 1.00 77.94 110 LEU A C 1
ATOM 815 O O . LEU A 1 110 ? 3.087 -6.020 -18.450 1.00 77.94 110 LEU A O 1
ATOM 819 N N . ALA A 1 111 ? 3.414 -7.885 -17.226 1.00 86.50 111 ALA A N 1
ATOM 820 C CA . ALA A 1 111 ? 4.268 -7.259 -16.218 1.00 86.50 111 ALA A CA 1
ATOM 821 C C . ALA A 1 111 ? 5.565 -6.716 -16.838 1.00 86.50 111 ALA A C 1
ATOM 823 O O . ALA A 1 111 ? 6.213 -7.395 -17.637 1.00 86.50 111 ALA A O 1
ATOM 824 N N . THR A 1 112 ? 5.963 -5.512 -16.428 1.00 86.12 112 THR A N 1
ATOM 825 C CA . THR A 1 112 ? 7.161 -4.804 -16.923 1.00 86.12 112 THR A CA 1
ATOM 826 C C . THR A 1 112 ? 8.483 -5.403 -16.424 1.00 86.12 112 THR A C 1
ATOM 828 O O . THR A 1 112 ? 9.545 -5.112 -16.968 1.00 86.12 112 THR A O 1
ATOM 831 N N . GLY A 1 113 ? 8.425 -6.253 -15.392 1.00 88.12 113 GLY A N 1
ATOM 832 C CA . GLY A 1 113 ? 9.582 -6.738 -14.627 1.00 88.12 113 GLY A CA 1
ATOM 833 C C . GLY A 1 113 ? 9.844 -5.931 -13.349 1.00 88.12 113 GLY A C 1
ATOM 834 O O . GLY A 1 113 ? 10.630 -6.359 -12.499 1.00 88.12 113 GLY A O 1
ATOM 835 N N . GLU A 1 114 ? 9.144 -4.808 -13.186 1.00 93.06 114 GLU A N 1
ATOM 836 C CA . GLU A 1 114 ? 9.152 -3.982 -11.982 1.00 93.06 114 GLU A CA 1
ATOM 837 C C . GLU A 1 114 ? 8.389 -4.653 -10.838 1.00 93.06 114 GLU A C 1
ATOM 839 O O . GLU A 1 114 ? 7.481 -5.470 -11.040 1.00 93.06 114 GLU A O 1
ATOM 844 N N . TYR A 1 115 ? 8.772 -4.313 -9.611 1.00 94.56 115 TYR A N 1
ATOM 845 C CA . TYR A 1 115 ? 8.206 -4.896 -8.402 1.00 94.56 115 TYR A CA 1
ATOM 846 C C . TYR A 1 115 ? 8.211 -3.912 -7.237 1.00 94.56 115 TYR A C 1
ATOM 848 O O . TYR A 1 115 ? 9.055 -3.018 -7.161 1.00 94.56 115 TYR A O 1
ATOM 856 N N . VAL A 1 116 ? 7.298 -4.134 -6.294 1.00 95.25 116 VAL A N 1
ATOM 857 C CA . VAL A 1 116 ? 7.285 -3.423 -5.011 1.00 95.25 116 VAL A CA 1
ATOM 858 C C . VAL A 1 116 ? 8.268 -4.093 -4.047 1.00 95.25 116 VAL A C 1
ATOM 860 O O . VAL A 1 116 ? 8.180 -5.304 -3.813 1.00 95.25 116 VAL A O 1
ATOM 863 N N . SER A 1 117 ? 9.206 -3.323 -3.492 1.00 94.50 117 SER A N 1
ATOM 864 C CA . SER A 1 117 ? 10.137 -3.765 -2.437 1.00 94.50 117 SER A CA 1
ATOM 865 C C . SER A 1 117 ? 9.566 -3.562 -1.034 1.00 94.50 117 SER A C 1
ATOM 867 O O . SER A 1 117 ? 9.714 -4.446 -0.190 1.00 94.50 117 SER A O 1
ATOM 869 N N . ASN A 1 118 ? 8.901 -2.430 -0.807 1.00 95.25 118 ASN A N 1
ATOM 870 C CA . ASN A 1 118 ? 8.306 -2.020 0.465 1.00 95.25 118 ASN A CA 1
ATOM 871 C C . ASN A 1 118 ? 6.981 -1.292 0.195 1.00 95.25 118 ASN A C 1
ATOM 873 O O . ASN A 1 118 ? 6.896 -0.533 -0.772 1.00 95.25 118 ASN A O 1
ATOM 877 N N . TRP A 1 119 ? 5.973 -1.466 1.050 1.00 96.69 119 TRP A N 1
ATOM 878 C CA . TRP A 1 119 ? 4.730 -0.681 1.006 1.00 96.69 119 TRP A CA 1
ATOM 879 C C . TRP A 1 119 ? 4.293 -0.335 2.431 1.00 96.69 119 TRP A C 1
ATOM 881 O O . TRP A 1 119 ? 4.072 -1.225 3.248 1.00 96.69 119 TRP A O 1
ATOM 891 N N . LEU A 1 120 ? 4.208 0.961 2.728 1.00 96.50 120 LEU A N 1
ATOM 892 C CA . LEU A 1 120 ? 4.012 1.511 4.064 1.00 96.50 120 LEU A CA 1
ATOM 893 C C . LEU A 1 120 ? 2.589 2.025 4.301 1.00 96.50 120 LEU A C 1
ATOM 895 O O . LEU A 1 120 ? 1.971 2.607 3.399 1.00 96.50 120 LEU A O 1
ATOM 899 N N . PHE A 1 121 ? 2.107 1.863 5.534 1.00 96.50 121 PHE A N 1
ATOM 900 C CA . PHE A 1 121 ? 0.801 2.337 6.005 1.00 96.50 121 PHE A CA 1
ATOM 901 C C . PHE A 1 121 ? 0.882 2.818 7.459 1.00 96.50 121 PHE A C 1
ATOM 903 O O . PHE A 1 121 ? 1.698 2.321 8.233 1.00 96.50 121 PHE A O 1
ATOM 910 N N . ASN A 1 122 ? 0.008 3.753 7.832 1.00 95.12 122 ASN A N 1
ATOM 911 C CA . ASN A 1 122 ? -0.258 4.096 9.232 1.00 95.12 122 ASN A CA 1
ATOM 912 C C . ASN A 1 122 ? -1.605 3.522 9.677 1.00 95.12 122 ASN A C 1
ATOM 914 O O . ASN A 1 122 ? -2.479 3.271 8.842 1.00 95.12 122 ASN A O 1
ATOM 918 N N . VAL A 1 123 ? -1.804 3.388 10.985 1.00 93.94 123 VAL A N 1
ATOM 919 C CA . VAL A 1 123 ? -3.083 3.025 11.593 1.00 93.94 123 VAL A CA 1
ATOM 920 C C . VAL A 1 123 ? -3.232 3.663 12.980 1.00 93.94 123 VAL A C 1
ATOM 922 O O . VAL A 1 123 ? -2.500 3.358 13.915 1.00 93.94 123 VAL A O 1
ATOM 925 N N . ASN A 1 124 ? -4.240 4.520 13.151 1.00 90.12 124 ASN A N 1
ATOM 926 C CA . ASN A 1 124 ? -4.600 5.118 14.440 1.00 90.12 124 ASN A CA 1
ATOM 927 C C . ASN A 1 124 ? -5.319 4.089 15.333 1.00 90.12 124 ASN A C 1
ATOM 929 O O . ASN A 1 124 ? -6.534 4.138 15.537 1.00 90.12 124 ASN A O 1
ATOM 933 N N . THR A 1 125 ? -4.555 3.117 15.831 1.00 79.94 125 THR A N 1
ATOM 934 C CA . THR A 1 125 ? -4.950 2.196 16.899 1.00 79.94 125 THR A CA 1
ATOM 935 C C . THR A 1 125 ? -3.739 1.814 17.754 1.00 79.94 125 THR A C 1
ATOM 937 O O . THR A 1 125 ? -2.599 2.148 17.447 1.00 79.94 125 THR A O 1
ATOM 940 N N . SER A 1 126 ? -3.984 1.092 18.843 1.00 82.31 126 SER A N 1
ATOM 941 C CA . SER A 1 126 ? -2.937 0.469 19.653 1.00 82.31 126 SER A CA 1
ATOM 942 C C . SER A 1 126 ? -2.215 -0.605 18.832 1.00 82.31 126 SER A C 1
ATOM 944 O O . SER A 1 126 ? -2.772 -1.677 18.592 1.00 82.31 126 SER A O 1
ATOM 946 N N . LEU A 1 127 ? -0.971 -0.345 18.417 1.00 80.06 127 LEU A N 1
ATOM 947 C CA . LEU A 1 127 ? -0.154 -1.319 17.675 1.00 80.06 127 LEU A CA 1
ATOM 948 C C . LEU A 1 127 ? 0.097 -2.601 18.490 1.00 80.06 127 LEU A C 1
ATOM 950 O O . LEU A 1 127 ? 0.177 -3.685 17.923 1.00 80.06 127 LEU A O 1
ATOM 954 N N . ALA A 1 128 ? 0.092 -2.508 19.824 1.00 80.44 128 ALA A N 1
ATOM 955 C CA . ALA A 1 128 ? 0.161 -3.656 20.730 1.00 80.44 128 ALA A CA 1
ATOM 956 C C . ALA A 1 128 ? -1.097 -4.559 20.705 1.00 80.44 128 ALA A C 1
ATOM 958 O O . ALA A 1 128 ? -1.022 -5.714 21.119 1.00 80.44 128 ALA A O 1
ATOM 959 N N . ASP A 1 129 ? -2.241 -4.056 20.221 1.00 84.75 129 ASP A N 1
ATOM 960 C CA . ASP A 1 129 ? -3.458 -4.845 19.964 1.00 84.75 129 ASP A CA 1
ATOM 961 C C . ASP A 1 129 ? -3.555 -5.310 18.491 1.00 84.75 129 ASP A C 1
ATOM 963 O O . ASP A 1 129 ? -4.505 -6.016 18.136 1.00 84.75 129 ASP A O 1
ATOM 967 N N . LEU A 1 130 ? -2.628 -4.901 17.613 1.00 93.19 130 LEU A N 1
ATOM 968 C CA . LEU A 1 130 ? -2.695 -5.157 16.173 1.00 93.19 130 LEU A CA 1
ATOM 969 C C . LEU A 1 130 ? -2.128 -6.537 15.814 1.00 93.19 130 LEU A C 1
ATOM 971 O O . LEU A 1 130 ? -1.048 -6.938 16.235 1.00 93.19 130 LEU A O 1
ATOM 975 N N . SER A 1 131 ? -2.856 -7.263 14.972 1.00 93.88 131 SER A N 1
ATOM 976 C CA . SER A 1 131 ? -2.447 -8.562 14.437 1.00 93.88 131 SER A CA 1
ATOM 977 C C . SER A 1 131 ? -2.865 -8.698 12.975 1.00 93.88 131 SER A C 1
ATOM 979 O O . SER A 1 131 ? -3.869 -8.117 12.556 1.00 93.88 131 SER A O 1
ATOM 981 N N . TYR A 1 132 ? -2.112 -9.474 12.194 1.00 95.19 132 TYR A N 1
ATOM 982 C CA . TYR A 1 132 ? -2.393 -9.715 10.779 1.00 95.19 132 TYR A CA 1
ATOM 983 C C . TYR A 1 132 ? -2.446 -11.207 10.445 1.00 95.19 132 TYR A C 1
ATOM 985 O O . TYR A 1 132 ? -1.789 -12.041 11.068 1.00 95.19 132 TYR A O 1
ATOM 993 N N . GLN A 1 133 ? -3.216 -11.537 9.413 1.00 95.62 133 GLN A N 1
ATOM 994 C CA . GLN A 1 133 ? -3.280 -12.859 8.805 1.00 95.62 133 GLN A CA 1
ATOM 995 C C . GLN A 1 133 ? -3.239 -12.702 7.283 1.00 95.62 133 GLN A C 1
ATOM 997 O O . GLN A 1 133 ? -4.079 -12.009 6.713 1.00 95.62 133 GLN A O 1
ATOM 1002 N N . TRP A 1 134 ? -2.301 -13.373 6.611 1.00 96.00 134 TRP A N 1
ATOM 1003 C CA . TRP A 1 134 ? -2.343 -13.520 5.154 1.00 96.00 134 TRP A CA 1
ATOM 1004 C C . TRP A 1 134 ? -3.514 -14.424 4.738 1.00 96.00 134 TRP A C 1
ATOM 1006 O O . TRP A 1 134 ? -3.746 -15.469 5.350 1.00 96.00 134 TRP A O 1
ATOM 1016 N N . VAL A 1 135 ? -4.248 -14.010 3.705 1.00 96.44 135 VAL A N 1
ATOM 1017 C CA . VAL A 1 135 ? -5.465 -14.678 3.219 1.00 96.44 135 VAL A CA 1
ATOM 1018 C C . VAL A 1 135 ? -5.245 -15.311 1.848 1.00 96.44 135 VAL A C 1
ATOM 1020 O O . VAL A 1 135 ? -5.626 -16.465 1.649 1.00 96.44 135 VAL A O 1
ATOM 1023 N N . SER A 1 136 ? -4.677 -14.572 0.889 1.00 96.50 136 SER A N 1
ATOM 1024 C CA . SER A 1 136 ? -4.482 -15.066 -0.479 1.00 96.50 136 SER A CA 1
ATOM 1025 C C . SER A 1 136 ? -3.516 -14.214 -1.313 1.00 96.50 136 SER A C 1
ATOM 1027 O O . SER A 1 136 ? -3.141 -13.097 -0.947 1.00 96.50 136 SER A O 1
ATOM 1029 N N . GLY A 1 137 ? -3.137 -14.753 -2.476 1.00 94.75 137 GLY A N 1
ATOM 1030 C CA . GLY A 1 137 ? -2.309 -14.071 -3.469 1.00 94.75 137 GLY A CA 1
ATOM 1031 C C . GLY A 1 137 ? -0.822 -14.101 -3.122 1.00 94.75 137 GLY A C 1
ATOM 1032 O O . GLY A 1 137 ? -0.307 -15.102 -2.631 1.00 94.75 137 GLY A O 1
ATOM 1033 N N . TYR A 1 138 ? -0.123 -13.003 -3.388 1.00 93.81 138 TYR A N 1
ATOM 1034 C CA . TYR A 1 138 ? 1.255 -12.809 -2.942 1.00 93.81 138 TYR A CA 1
ATOM 1035 C C . TYR A 1 138 ? 1.344 -12.771 -1.404 1.00 93.81 138 TYR A C 1
ATOM 1037 O O . TYR A 1 138 ? 0.406 -12.309 -0.755 1.00 93.81 138 TYR A O 1
ATOM 1045 N N . ALA A 1 139 ? 2.463 -13.220 -0.826 1.00 92.31 139 ALA A N 1
ATOM 1046 C CA . ALA A 1 139 ? 2.717 -13.215 0.618 1.00 92.31 139 ALA A CA 1
ATOM 1047 C C . ALA A 1 139 ? 4.024 -12.463 0.929 1.00 92.31 139 ALA A C 1
ATOM 1049 O O . ALA A 1 139 ? 5.121 -12.999 0.755 1.00 92.31 139 ALA A O 1
ATOM 1050 N N . GLY A 1 140 ? 3.896 -11.209 1.367 1.00 87.12 140 GLY A N 1
ATOM 1051 C CA . GLY A 1 140 ? 5.004 -10.402 1.878 1.00 87.12 140 GLY A CA 1
ATOM 1052 C C . GLY A 1 140 ? 5.270 -10.672 3.360 1.00 87.12 140 GLY A C 1
ATOM 1053 O O . GLY A 1 140 ? 4.470 -11.310 4.045 1.00 87.12 140 GLY A O 1
ATOM 1054 N N . TRP A 1 141 ? 6.393 -10.167 3.863 1.00 85.81 141 TRP A N 1
ATOM 1055 C CA . TRP A 1 141 ? 6.657 -10.105 5.300 1.00 85.81 141 TRP A CA 1
ATOM 1056 C C . TRP A 1 141 ? 6.085 -8.791 5.825 1.00 85.81 141 TRP A C 1
ATOM 1058 O O . TRP A 1 141 ? 6.527 -7.730 5.394 1.00 85.81 141 TRP A O 1
ATOM 1068 N N . VAL A 1 142 ? 5.111 -8.850 6.732 1.00 84.06 142 VAL A N 1
ATOM 1069 C CA . VAL A 1 142 ? 4.560 -7.639 7.355 1.00 84.06 142 VAL A CA 1
ATOM 1070 C C . VAL A 1 142 ? 5.301 -7.386 8.660 1.00 84.06 142 VAL A C 1
ATOM 1072 O O . VAL A 1 142 ? 5.295 -8.237 9.556 1.00 84.06 142 VAL A O 1
ATOM 1075 N N . VAL A 1 143 ? 5.943 -6.226 8.749 1.00 82.25 143 VAL A N 1
ATOM 1076 C CA . VAL A 1 143 ? 6.530 -5.698 9.980 1.00 82.25 143 VAL A CA 1
ATOM 1077 C C . VAL A 1 143 ? 5.558 -4.682 10.567 1.00 82.25 143 VAL A C 1
ATOM 1079 O O . VAL A 1 143 ? 5.084 -3.786 9.871 1.00 82.25 143 VAL A O 1
ATOM 1082 N N . THR A 1 144 ? 5.261 -4.855 11.849 1.00 79.81 144 THR A N 1
ATOM 1083 C CA . THR A 1 144 ? 4.478 -3.945 12.688 1.00 79.81 144 THR A CA 1
ATOM 1084 C C . THR A 1 144 ? 5.282 -3.752 13.965 1.00 79.81 144 THR A C 1
ATOM 1086 O O . THR A 1 144 ? 5.565 -4.742 14.644 1.00 79.81 144 THR A O 1
ATOM 1089 N N . ASP A 1 145 ? 5.683 -2.523 14.261 1.00 64.12 145 ASP A N 1
ATOM 1090 C CA . ASP A 1 145 ? 6.588 -2.185 15.365 1.00 64.12 145 ASP A CA 1
ATOM 1091 C C . ASP A 1 145 ? 6.070 -0.914 16.060 1.00 64.12 145 ASP A C 1
ATOM 1093 O O . ASP A 1 145 ? 5.435 -0.086 15.408 1.00 64.12 145 ASP A O 1
ATOM 1097 N N . ASP A 1 146 ? 6.300 -0.757 17.367 1.00 59.97 146 ASP A N 1
ATOM 1098 C CA . ASP A 1 146 ? 5.949 0.489 18.073 1.00 59.97 146 ASP A CA 1
ATOM 1099 C C . ASP A 1 146 ? 6.978 1.611 17.831 1.00 59.97 146 ASP A C 1
ATOM 1101 O O . ASP A 1 146 ? 6.699 2.794 18.059 1.00 59.97 146 ASP A O 1
ATOM 1105 N N . VAL A 1 147 ? 8.130 1.253 17.257 1.00 69.88 147 VAL A N 1
ATOM 1106 C CA . VAL A 1 147 ? 9.085 2.174 16.642 1.00 69.88 147 VAL A CA 1
ATOM 1107 C C . VAL A 1 147 ? 8.737 2.362 15.162 1.00 69.88 147 VAL A C 1
ATOM 1109 O O . VAL A 1 147 ? 9.008 1.490 14.338 1.00 69.88 147 VAL A O 1
ATOM 1112 N N . TYR A 1 148 ? 8.183 3.528 14.808 1.00 76.06 148 TYR A N 1
ATOM 1113 C CA . TYR A 1 148 ? 7.827 3.846 13.420 1.00 76.06 148 TYR A CA 1
ATOM 1114 C C . TYR A 1 148 ? 8.975 3.603 12.423 1.00 76.06 148 TYR A C 1
ATOM 1116 O O . TYR A 1 148 ? 10.127 3.983 12.657 1.00 76.06 148 TYR A O 1
ATOM 1124 N N . THR A 1 149 ? 8.629 3.085 11.248 1.00 79.81 149 THR A N 1
ATOM 1125 C CA . THR A 1 149 ? 9.553 2.773 10.153 1.00 79.81 149 THR A CA 1
ATOM 1126 C C . THR A 1 149 ? 9.397 3.738 8.973 1.00 79.81 149 THR A C 1
ATOM 1128 O O . THR A 1 149 ? 8.300 4.192 8.658 1.00 79.81 149 THR A O 1
ATOM 1131 N N . ASN A 1 150 ? 10.497 4.045 8.281 1.00 81.50 150 ASN A N 1
ATOM 1132 C CA . ASN A 1 150 ? 10.486 4.689 6.959 1.00 81.50 150 ASN A CA 1
ATOM 1133 C C . ASN A 1 150 ? 10.683 3.673 5.811 1.00 81.50 150 ASN A C 1
ATOM 1135 O O . ASN A 1 150 ? 10.846 4.060 4.654 1.00 81.50 150 ASN A O 1
ATOM 1139 N N . GLY A 1 151 ? 10.659 2.370 6.115 1.00 81.50 151 GLY A N 1
ATOM 1140 C CA . GLY A 1 151 ? 10.795 1.275 5.155 1.00 81.50 151 GLY A CA 1
ATOM 1141 C C . GLY A 1 151 ? 12.195 1.169 4.558 1.00 81.50 151 GLY A C 1
ATOM 1142 O O . GLY A 1 151 ? 13.121 0.628 5.164 1.00 81.50 151 GLY A O 1
ATOM 1143 N N . SER A 1 152 ? 12.347 1.669 3.330 1.00 80.62 152 SER A N 1
ATOM 1144 C CA . SER A 1 152 ? 13.629 1.734 2.627 1.00 80.62 152 SER A CA 1
ATOM 1145 C C . SER A 1 152 ? 14.099 3.186 2.509 1.00 80.62 152 SER A C 1
ATOM 1147 O O . SER A 1 152 ? 13.296 4.106 2.376 1.00 80.62 152 SER A O 1
ATOM 1149 N N . ASN A 1 153 ? 15.418 3.405 2.445 1.00 78.69 153 ASN A N 1
ATOM 1150 C CA . ASN A 1 153 ? 16.018 4.733 2.216 1.00 78.69 153 ASN A CA 1
ATOM 1151 C C . ASN A 1 153 ? 15.566 5.415 0.896 1.00 78.69 153 ASN A C 1
ATOM 1153 O O . ASN A 1 153 ? 15.951 6.558 0.631 1.00 78.69 153 ASN A O 1
ATOM 1157 N N . ALA A 1 154 ? 14.795 4.726 0.043 1.00 82.06 154 ALA A N 1
ATOM 1158 C CA . ALA A 1 154 ? 14.187 5.278 -1.163 1.00 82.06 154 ALA A CA 1
ATOM 1159 C C . ALA A 1 154 ? 12.781 5.877 -0.939 1.00 82.06 154 ALA A C 1
ATOM 1161 O O . ALA A 1 154 ? 12.304 6.593 -1.823 1.00 82.06 154 ALA A O 1
ATOM 1162 N N . ILE A 1 155 ? 12.127 5.656 0.209 1.00 90.94 155 ILE A N 1
ATOM 1163 C CA . ILE A 1 155 ? 10.813 6.235 0.534 1.00 90.94 155 ILE A CA 1
ATOM 1164 C C . ILE A 1 155 ? 10.995 7.540 1.323 1.00 90.94 155 ILE A C 1
ATOM 1166 O O . ILE A 1 155 ? 11.326 7.530 2.504 1.00 90.94 155 ILE A O 1
ATOM 1170 N N . LYS A 1 156 ? 10.754 8.692 0.685 1.00 92.06 156 LYS A N 1
ATOM 1171 C CA . LYS A 1 156 ? 10.855 10.023 1.327 1.00 92.06 156 LYS A CA 1
ATOM 1172 C C . LYS A 1 156 ? 9.479 10.553 1.715 1.00 92.06 156 LYS A C 1
ATOM 1174 O O . LYS A 1 156 ? 9.055 11.618 1.269 1.00 92.06 156 LYS A O 1
ATOM 1179 N N . ALA A 1 157 ? 8.768 9.753 2.503 1.00 93.94 157 ALA A N 1
ATOM 1180 C CA . ALA A 1 157 ? 7.364 9.971 2.844 1.00 93.94 157 ALA A CA 1
ATOM 1181 C C . ALA A 1 157 ? 7.108 10.170 4.349 1.00 93.94 157 ALA A C 1
ATOM 1183 O O . ALA A 1 157 ? 5.958 10.352 4.738 1.00 93.94 157 ALA A O 1
ATOM 1184 N N . GLY A 1 158 ? 8.147 10.164 5.188 1.00 94.44 158 GLY A N 1
ATOM 1185 C CA . GLY A 1 158 ? 8.034 10.229 6.646 1.00 94.44 158 GLY A CA 1
ATOM 1186 C C . GLY A 1 158 ? 7.999 8.849 7.304 1.00 94.44 158 GLY A C 1
ATOM 1187 O O . GLY A 1 158 ? 8.511 7.874 6.753 1.00 94.44 158 GLY A O 1
ATOM 1188 N N . LEU A 1 159 ? 7.410 8.795 8.495 1.00 93.38 159 LEU A N 1
ATOM 1189 C CA . LEU A 1 159 ? 7.361 7.634 9.384 1.00 93.38 159 LEU A CA 1
ATOM 1190 C C . LEU A 1 159 ? 5.984 6.946 9.361 1.00 93.38 159 LEU A C 1
ATOM 1192 O O . LEU A 1 159 ? 4.959 7.627 9.282 1.00 93.38 159 LEU A O 1
ATOM 1196 N N . PHE A 1 160 ? 5.984 5.611 9.431 1.00 95.12 160 PHE A N 1
ATOM 1197 C CA . PHE A 1 160 ? 4.821 4.730 9.274 1.00 95.12 160 PHE A CA 1
ATOM 1198 C C . PHE A 1 160 ? 4.789 3.597 10.314 1.00 95.12 160 PHE A C 1
ATOM 1200 O O . PHE A 1 160 ? 5.836 3.174 10.799 1.00 95.12 160 PHE A O 1
ATOM 1207 N N . ASP A 1 161 ? 3.597 3.075 10.611 1.00 93.81 161 ASP A N 1
ATOM 1208 C CA . ASP A 1 161 ? 3.375 2.009 11.609 1.00 93.81 161 ASP A CA 1
ATOM 1209 C C . ASP A 1 161 ? 3.567 0.578 11.055 1.00 93.81 161 ASP A C 1
ATOM 1211 O O . ASP A 1 161 ? 3.834 -0.367 11.801 1.00 93.81 161 ASP A O 1
ATOM 1215 N N . ILE A 1 162 ? 3.367 0.394 9.744 1.00 94.44 162 ILE A N 1
ATOM 1216 C CA . ILE A 1 162 ? 3.321 -0.916 9.074 1.00 94.44 162 ILE A CA 1
ATOM 1217 C C . ILE A 1 162 ? 4.186 -0.883 7.808 1.00 94.44 162 ILE A C 1
ATOM 1219 O O . ILE A 1 162 ? 4.025 0.021 6.986 1.00 94.44 162 ILE A O 1
ATOM 1223 N N . ASP A 1 163 ? 5.025 -1.904 7.602 1.00 94.75 163 ASP A N 1
ATOM 1224 C CA . ASP A 1 163 ? 5.817 -2.115 6.378 1.00 94.75 163 ASP A CA 1
ATOM 1225 C C . ASP A 1 163 ? 5.599 -3.518 5.789 1.00 94.75 163 ASP A C 1
ATOM 1227 O O . ASP A 1 163 ? 5.860 -4.538 6.433 1.00 94.75 163 ASP A O 1
ATOM 1231 N N . PHE A 1 164 ? 5.130 -3.572 4.541 1.00 94.56 164 PHE A N 1
ATOM 1232 C CA . PHE A 1 164 ? 5.036 -4.788 3.736 1.00 94.56 164 PHE A CA 1
ATOM 1233 C C . PHE A 1 164 ? 6.318 -4.994 2.929 1.00 94.56 164 PHE A C 1
ATOM 1235 O O . PHE A 1 164 ? 6.455 -4.498 1.807 1.00 94.56 164 PHE A O 1
ATOM 1242 N N . ILE A 1 165 ? 7.232 -5.788 3.478 1.00 92.25 165 ILE A N 1
ATOM 1243 C CA . ILE A 1 165 ? 8.533 -6.084 2.882 1.00 92.25 165 ILE A CA 1
ATOM 1244 C C . ILE A 1 165 ? 8.409 -7.252 1.896 1.00 92.25 165 ILE A C 1
ATOM 1246 O O . ILE A 1 165 ? 8.019 -8.371 2.253 1.00 92.25 165 ILE A O 1
ATOM 1250 N N . GLY A 1 166 ? 8.797 -7.023 0.643 1.00 84.69 166 GLY A N 1
ATOM 1251 C CA . GLY A 1 166 ? 8.984 -8.085 -0.342 1.00 84.69 166 GLY A CA 1
ATOM 1252 C C . GLY A 1 166 ? 10.319 -8.819 -0.158 1.00 84.69 166 GLY A C 1
ATOM 1253 O O . GLY A 1 166 ? 11.345 -8.184 0.112 1.00 84.69 166 GLY A O 1
ATOM 1254 N N . PRO A 1 167 ? 10.376 -10.157 -0.313 1.00 79.44 167 PRO A N 1
ATOM 1255 C CA . PRO A 1 167 ? 11.628 -10.880 -0.177 1.00 79.44 167 PRO A CA 1
ATOM 1256 C C . PRO A 1 167 ? 12.546 -10.528 -1.354 1.00 79.44 167 PRO A C 1
ATOM 1258 O O . PRO A 1 167 ? 12.165 -10.557 -2.523 1.00 79.44 167 PRO A O 1
ATOM 1261 N N . ARG A 1 168 ? 13.802 -10.200 -1.042 1.00 70.81 168 ARG A N 1
ATOM 1262 C CA . ARG A 1 168 ? 14.744 -9.585 -1.998 1.00 70.81 168 ARG A CA 1
ATOM 1263 C C . ARG A 1 168 ? 15.151 -10.508 -3.166 1.00 70.81 168 ARG A C 1
ATOM 1265 O O . ARG A 1 168 ? 15.657 -10.028 -4.182 1.00 70.81 168 ARG A O 1
ATOM 1272 N N . ALA A 1 169 ? 14.926 -11.817 -3.031 1.00 74.00 169 ALA A N 1
ATOM 1273 C CA . ALA A 1 169 ? 15.271 -12.838 -4.018 1.00 74.00 169 ALA A CA 1
ATOM 1274 C C . ALA A 1 169 ? 14.331 -12.829 -5.239 1.00 74.00 169 ALA A C 1
ATOM 1276 O O . ALA A 1 169 ? 13.111 -12.782 -5.105 1.00 74.00 169 ALA A O 1
ATOM 1277 N N . ASN A 1 170 ? 14.911 -12.945 -6.438 1.00 73.25 170 ASN A N 1
ATOM 1278 C CA . ASN A 1 170 ? 14.231 -12.721 -7.722 1.00 73.25 170 ASN A CA 1
ATOM 1279 C C . ASN A 1 170 ? 12.947 -13.540 -7.954 1.00 73.25 170 ASN A C 1
ATOM 1281 O O . ASN A 1 170 ? 12.074 -13.077 -8.679 1.00 73.25 170 ASN A O 1
ATOM 1285 N N . ALA A 1 171 ? 12.833 -14.738 -7.374 1.00 72.88 171 ALA A N 1
ATOM 1286 C CA . ALA A 1 171 ? 11.731 -15.664 -7.643 1.00 72.88 171 ALA A CA 1
ATOM 1287 C C . ALA A 1 171 ? 10.385 -15.263 -7.005 1.00 72.88 171 ALA A C 1
ATOM 1289 O O . ALA A 1 171 ? 9.341 -15.671 -7.504 1.00 72.88 171 ALA A O 1
ATOM 1290 N N . ASN A 1 172 ? 10.401 -14.475 -5.922 1.00 84.75 172 ASN A N 1
ATOM 1291 C CA . ASN A 1 172 ? 9.237 -14.264 -5.050 1.00 84.75 172 ASN A CA 1
ATOM 1292 C C . ASN A 1 172 ? 8.893 -12.769 -4.899 1.00 84.75 172 ASN A C 1
ATOM 1294 O O . ASN A 1 172 ? 8.654 -12.301 -3.792 1.00 84.75 172 ASN A O 1
ATOM 1298 N N . ARG A 1 173 ? 8.920 -11.990 -5.985 1.00 92.25 173 ARG A N 1
ATOM 1299 C CA . ARG A 1 173 ? 8.683 -10.531 -5.961 1.00 92.25 173 ARG A CA 1
ATOM 1300 C C . ARG A 1 173 ? 7.220 -10.171 -6.223 1.00 92.25 173 ARG A C 1
ATOM 1302 O O . ARG A 1 173 ? 6.560 -10.845 -7.011 1.00 92.25 173 ARG A O 1
ATOM 1309 N N . PHE A 1 174 ? 6.734 -9.079 -5.627 1.00 94.38 174 PHE A N 1
ATOM 1310 C CA . PHE A 1 174 ? 5.398 -8.543 -5.916 1.00 94.38 174 PHE A CA 1
ATOM 1311 C C . PHE A 1 174 ? 5.426 -7.750 -7.227 1.00 94.38 174 PHE A C 1
ATOM 1313 O O . PHE A 1 174 ? 5.640 -6.538 -7.216 1.00 94.38 174 PHE A O 1
ATOM 1320 N N . ILE A 1 175 ? 5.278 -8.452 -8.350 1.00 94.75 175 ILE A N 1
ATOM 1321 C CA . ILE A 1 175 ? 5.302 -7.892 -9.713 1.00 94.75 175 ILE A CA 1
ATOM 1322 C C . ILE A 1 175 ? 3.908 -7.455 -10.190 1.00 94.75 175 ILE A C 1
ATOM 1324 O O . ILE A 1 175 ? 2.892 -7.803 -9.585 1.00 94.75 175 ILE A O 1
ATOM 1328 N N . GLY A 1 176 ? 3.859 -6.707 -11.296 1.00 94.94 176 GLY A N 1
ATOM 1329 C CA . GLY A 1 176 ? 2.611 -6.282 -11.933 1.00 94.94 176 GLY A CA 1
ATOM 1330 C C . GLY A 1 176 ? 1.636 -7.424 -12.233 1.00 94.94 176 GLY A C 1
ATOM 1331 O O . GLY A 1 176 ? 2.032 -8.531 -12.600 1.00 94.94 176 GLY A O 1
ATOM 1332 N N . GLY A 1 177 ? 0.344 -7.143 -12.066 1.00 94.69 177 GLY A N 1
ATOM 1333 C CA . GLY A 1 177 ? -0.753 -8.097 -12.233 1.00 94.69 177 GLY A CA 1
ATOM 1334 C C . GLY A 1 177 ? -1.023 -8.965 -11.000 1.00 94.69 177 GLY A C 1
ATOM 1335 O O . GLY A 1 177 ? -2.002 -9.711 -10.994 1.00 94.69 177 GLY A O 1
ATOM 1336 N N . MET A 1 178 ? -0.195 -8.883 -9.952 1.00 95.50 178 MET A N 1
ATOM 1337 C CA . MET A 1 178 ? -0.423 -9.603 -8.699 1.00 95.50 178 MET A CA 1
ATOM 1338 C C . MET A 1 178 ? -1.321 -8.832 -7.724 1.00 95.50 178 MET A C 1
ATOM 1340 O O . MET A 1 178 ? -1.263 -7.608 -7.611 1.00 95.50 178 MET A O 1
ATOM 1344 N N . THR A 1 179 ? -2.062 -9.600 -6.926 1.00 96.88 179 THR A N 1
ATOM 1345 C CA . THR A 1 179 ? -2.822 -9.128 -5.761 1.00 96.88 179 THR A CA 1
ATOM 1346 C C . THR A 1 179 ? -2.323 -9.842 -4.503 1.00 96.88 179 THR A C 1
ATOM 1348 O O . THR A 1 179 ? -1.841 -10.976 -4.572 1.00 96.88 179 THR A O 1
ATOM 1351 N N . SER A 1 180 ? -2.432 -9.194 -3.348 1.00 96.50 180 SER A N 1
ATOM 1352 C CA . SER A 1 180 ? -2.082 -9.718 -2.026 1.00 96.50 180 SER A CA 1
ATOM 1353 C C . SER A 1 180 ? -3.183 -9.327 -1.041 1.00 96.50 180 SER A C 1
ATOM 1355 O O . SER A 1 180 ? -3.589 -8.165 -1.021 1.00 96.50 180 SER A O 1
ATOM 1357 N N . VAL A 1 181 ? -3.705 -10.276 -0.261 1.00 97.19 181 VAL A N 1
ATOM 1358 C CA . VAL A 1 181 ? -4.851 -10.038 0.634 1.00 97.19 181 VAL A CA 1
ATOM 1359 C C . VAL A 1 181 ? -4.507 -10.436 2.064 1.00 97.19 181 VAL A C 1
ATOM 1361 O O . VAL A 1 181 ? -4.055 -11.557 2.309 1.00 97.19 181 VAL A O 1
ATOM 1364 N N . TYR A 1 182 ? -4.783 -9.538 3.008 1.00 97.25 182 TYR A N 1
ATOM 1365 C CA . TYR A 1 182 ? -4.585 -9.730 4.443 1.00 97.25 182 TYR A CA 1
ATOM 1366 C C . TYR A 1 182 ? -5.848 -9.353 5.215 1.00 97.25 182 TYR A C 1
ATOM 1368 O O . TYR A 1 182 ? -6.563 -8.427 4.837 1.00 97.25 182 TYR A O 1
ATOM 1376 N N . THR A 1 183 ? -6.078 -10.018 6.340 1.00 97.12 183 THR A N 1
ATOM 1377 C CA . THR A 1 183 ? -7.027 -9.572 7.363 1.00 97.12 183 THR A CA 1
ATOM 1378 C C . THR A 1 183 ? -6.232 -9.034 8.541 1.00 97.12 183 THR A C 1
ATOM 1380 O O . THR A 1 183 ? -5.443 -9.773 9.131 1.00 97.12 183 THR A O 1
ATOM 1383 N N . PHE A 1 184 ? -6.462 -7.779 8.914 1.00 96.38 184 PHE A N 1
ATOM 1384 C CA . PHE A 1 184 ? -5.981 -7.222 10.175 1.00 96.38 184 PHE A CA 1
ATOM 1385 C C . PHE A 1 184 ? -7.069 -7.335 11.238 1.00 96.38 184 PHE A C 1
ATOM 1387 O O . PHE A 1 184 ? -8.261 -7.220 10.945 1.00 96.38 184 PHE A O 1
ATOM 1394 N N . SER A 1 185 ? -6.663 -7.581 12.479 1.00 95.81 185 SER A N 1
ATOM 1395 C CA . SER A 1 185 ? -7.532 -7.573 13.656 1.00 95.81 185 SER A CA 1
ATOM 1396 C C . SER A 1 185 ? -6.888 -6.725 14.748 1.00 95.81 185 SER A C 1
ATOM 1398 O O . SER A 1 185 ? -5.698 -6.883 15.015 1.00 95.81 185 SER A O 1
ATOM 1400 N N . GLY A 1 186 ? -7.664 -5.847 15.380 1.00 94.94 186 GLY A N 1
ATOM 1401 C CA 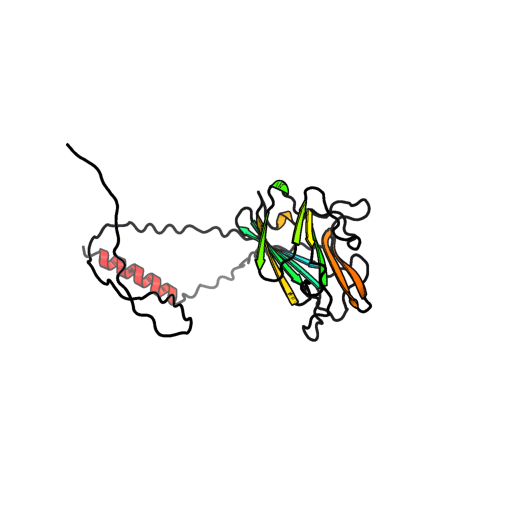. GLY A 1 186 ? -7.183 -4.969 16.446 1.00 94.94 186 GLY A CA 1
ATOM 1402 C C . GLY A 1 186 ? -8.323 -4.234 17.140 1.00 94.94 186 GLY A C 1
ATOM 1403 O O . GLY A 1 186 ? -9.397 -4.035 16.570 1.00 94.94 186 GLY A O 1
ATOM 1404 N N . LYS A 1 187 ? -8.132 -3.854 18.402 1.00 93.88 187 LYS A N 1
ATOM 1405 C CA . LYS A 1 187 ? -9.190 -3.240 19.215 1.00 93.88 187 LYS A CA 1
ATOM 1406 C C . LYS A 1 187 ? -9.635 -1.897 18.619 1.00 93.88 187 LYS A C 1
ATOM 1408 O O . LYS A 1 187 ? -8.825 -0.997 18.434 1.00 93.88 187 LYS A O 1
ATOM 1413 N N . GLY A 1 188 ? -10.929 -1.760 18.328 1.00 92.44 188 GLY A N 1
ATOM 1414 C CA . GLY A 1 188 ? -11.490 -0.570 17.679 1.00 92.44 188 GLY A CA 1
ATOM 1415 C C . GLY A 1 188 ? -11.106 -0.404 16.204 1.00 92.44 188 GLY A C 1
ATOM 1416 O O . GLY A 1 188 ? -11.404 0.638 15.633 1.00 92.44 188 GLY A O 1
ATOM 1417 N N . LEU A 1 189 ? -10.451 -1.397 15.589 1.00 95.31 189 LEU A N 1
ATOM 1418 C CA . LEU A 1 189 ? -9.970 -1.310 14.212 1.00 95.31 189 LEU A CA 1
ATOM 1419 C C . LEU A 1 189 ? -11.132 -1.280 13.207 1.00 95.31 189 LEU A C 1
ATOM 1421 O O . LEU A 1 189 ? -11.933 -2.218 13.148 1.00 95.31 189 LEU A O 1
ATOM 1425 N N . THR A 1 190 ? -11.150 -0.221 12.401 1.00 95.81 190 THR A N 1
ATOM 1426 C CA . THR A 1 190 ? -11.993 0.002 11.217 1.00 95.81 190 THR A CA 1
ATOM 1427 C C . THR A 1 190 ? -11.117 0.494 10.061 1.00 95.81 190 THR A C 1
ATOM 1429 O O . THR A 1 190 ? -9.945 0.828 10.272 1.00 95.81 190 THR A O 1
ATOM 1432 N N . ALA A 1 191 ? -11.655 0.564 8.841 1.00 95.69 191 ALA A N 1
ATOM 1433 C CA . ALA A 1 191 ? -10.923 1.085 7.684 1.00 95.69 191 ALA A CA 1
ATOM 1434 C C . ALA A 1 191 ? -10.428 2.525 7.926 1.00 95.69 191 ALA A C 1
ATOM 1436 O O . ALA A 1 191 ? -9.276 2.847 7.633 1.00 95.69 191 ALA A O 1
ATOM 1437 N N . ASP A 1 192 ? -11.268 3.366 8.532 1.00 95.38 192 ASP A N 1
ATOM 1438 C CA . ASP A 1 192 ? -11.005 4.783 8.810 1.00 95.38 192 ASP A CA 1
ATOM 1439 C C . ASP A 1 192 ? -9.752 5.020 9.674 1.00 95.38 192 ASP A C 1
ATOM 1441 O O . ASP A 1 192 ? -9.127 6.076 9.565 1.00 95.38 192 ASP A O 1
ATOM 1445 N N . ALA A 1 193 ? -9.323 4.037 10.476 1.00 95.50 193 ALA A N 1
ATOM 1446 C CA . ALA A 1 193 ? -8.087 4.125 11.259 1.00 95.50 193 ALA A CA 1
ATOM 1447 C C . ALA A 1 193 ? -6.835 4.331 10.378 1.00 95.50 193 ALA A C 1
ATOM 1449 O O . ALA A 1 193 ? -5.857 4.937 10.821 1.00 95.50 193 ALA A O 1
ATOM 1450 N N . PHE A 1 194 ? -6.871 3.890 9.117 1.00 96.06 194 PHE A N 1
ATOM 1451 C CA . PHE A 1 194 ? -5.774 4.052 8.157 1.00 96.06 194 PHE A CA 1
ATOM 1452 C C . PHE A 1 194 ? -5.739 5.443 7.493 1.00 96.06 194 PHE A C 1
ATOM 1454 O O . PHE A 1 194 ? -4.811 5.742 6.743 1.00 96.06 194 PHE A O 1
ATOM 1461 N N . LEU A 1 195 ? -6.683 6.345 7.802 1.00 95.69 195 LEU A N 1
ATOM 1462 C CA . LEU A 1 195 ? -6.633 7.764 7.402 1.00 95.69 195 LEU A CA 1
ATOM 1463 C C . LEU A 1 195 ? -5.727 8.592 8.325 1.00 95.69 195 LEU A C 1
ATOM 1465 O O . LEU A 1 195 ? -6.057 9.708 8.732 1.00 95.69 195 LEU A O 1
ATOM 1469 N N . THR A 1 196 ? -4.549 8.046 8.618 1.00 94.50 196 THR A N 1
ATOM 1470 C CA . THR A 1 196 ? -3.532 8.643 9.484 1.00 94.50 196 THR A CA 1
ATOM 1471 C C . THR A 1 196 ? -2.343 9.077 8.623 1.00 94.50 196 THR A C 1
ATOM 1473 O O . THR A 1 196 ? -1.718 8.226 7.990 1.00 94.50 196 THR A O 1
ATOM 1476 N N . PRO A 1 197 ? -2.039 10.383 8.502 1.00 95.69 197 PRO A N 1
ATOM 1477 C CA . PRO A 1 197 ? -0.881 10.830 7.735 1.00 95.69 197 PRO A CA 1
ATOM 1478 C C . PRO A 1 197 ? 0.418 10.479 8.466 1.00 95.69 197 PRO A C 1
ATOM 1480 O O . PRO A 1 197 ? 0.484 10.589 9.689 1.00 95.69 197 PRO A O 1
ATOM 1483 N N . SER A 1 198 ? 1.460 10.135 7.712 1.00 95.31 198 SER A N 1
ATOM 1484 C CA . SER A 1 198 ? 2.783 9.807 8.241 1.00 95.31 198 SER A CA 1
ATOM 1485 C C . SER A 1 198 ? 3.356 10.896 9.144 1.00 95.31 198 SER A C 1
ATOM 1487 O O . SER A 1 198 ? 3.332 12.094 8.818 1.00 95.31 198 SER A O 1
ATOM 1489 N N . ALA A 1 199 ? 3.915 10.457 10.271 1.00 93.69 199 ALA A N 1
ATOM 1490 C CA . ALA A 1 199 ? 4.649 11.315 11.187 1.00 93.69 199 ALA A CA 1
ATOM 1491 C C . ALA A 1 199 ? 5.949 11.822 10.533 1.00 93.69 199 ALA A C 1
ATOM 1493 O O . ALA A 1 199 ? 6.430 11.281 9.535 1.00 93.69 199 ALA A O 1
ATOM 1494 N N . ALA A 1 200 ? 6.516 12.902 11.072 1.00 93.94 200 ALA A N 1
ATOM 1495 C CA . ALA A 1 200 ? 7.685 13.536 10.475 1.00 93.94 200 ALA A CA 1
ATOM 1496 C C . ALA A 1 200 ? 8.986 12.787 10.795 1.00 93.94 200 ALA A C 1
ATOM 1498 O O . ALA A 1 200 ? 9.359 12.675 11.960 1.00 93.94 200 ALA A O 1
ATOM 1499 N N . ASP A 1 201 ? 9.744 12.402 9.764 1.00 90.75 201 ASP A N 1
ATOM 1500 C CA . ASP A 1 201 ? 11.118 11.873 9.899 1.00 90.75 201 ASP A CA 1
ATOM 1501 C C . ASP A 1 201 ? 12.182 12.980 10.115 1.00 90.75 201 ASP A C 1
ATOM 1503 O O . ASP A 1 201 ? 13.385 12.761 9.981 1.00 90.75 201 ASP A O 1
ATOM 1507 N N . GLY A 1 202 ? 11.729 14.203 10.411 1.00 91.25 202 GLY A N 1
ATOM 1508 C CA . GLY A 1 202 ? 12.532 15.426 10.438 1.00 91.25 202 GLY A CA 1
ATOM 1509 C C . GLY A 1 202 ? 12.596 16.176 9.100 1.00 91.25 202 GLY A C 1
ATOM 1510 O O . GLY A 1 202 ? 13.085 17.307 9.078 1.00 91.25 202 GLY A O 1
ATOM 1511 N N . LYS A 1 203 ? 12.092 15.603 7.996 1.00 91.31 203 LYS A N 1
ATOM 1512 C CA . LYS A 1 203 ? 12.124 16.233 6.662 1.00 91.31 203 LYS A CA 1
ATOM 1513 C C . LYS A 1 203 ? 10.884 15.984 5.791 1.00 91.31 203 LYS A C 1
ATOM 1515 O O . LYS A 1 203 ? 10.527 16.854 4.998 1.00 91.31 203 LYS A O 1
ATOM 1520 N N . TYR A 1 204 ? 10.245 14.830 5.929 1.00 92.81 204 TYR A N 1
ATOM 1521 C CA . TYR A 1 204 ? 9.099 14.369 5.150 1.00 92.81 204 TYR A CA 1
ATOM 1522 C C . TYR A 1 204 ? 7.983 13.893 6.092 1.00 92.81 204 TYR A C 1
ATOM 1524 O O . TYR A 1 204 ? 8.259 13.342 7.157 1.00 92.81 204 TYR A O 1
ATOM 1532 N N . SER A 1 205 ? 6.725 14.130 5.716 1.00 94.56 205 SER A N 1
ATOM 1533 C CA . SER A 1 205 ? 5.520 13.765 6.478 1.00 94.56 205 SER A CA 1
ATOM 1534 C C . SER A 1 205 ? 4.268 13.888 5.601 1.00 94.56 205 SER A C 1
ATOM 1536 O O . SER A 1 205 ? 4.344 14.374 4.468 1.00 94.56 205 SER A O 1
ATOM 1538 N N . GLY A 1 206 ? 3.102 13.509 6.131 1.00 95.12 206 GLY A N 1
ATOM 1539 C CA . GLY A 1 206 ? 1.812 13.860 5.530 1.00 95.12 206 GLY A CA 1
ATOM 1540 C C . GLY A 1 206 ? 1.339 12.951 4.390 1.00 95.12 206 GLY A C 1
ATOM 1541 O O . GLY A 1 206 ? 0.541 13.394 3.564 1.00 95.12 206 GLY A O 1
ATOM 1542 N N . TYR A 1 207 ? 1.797 11.700 4.339 1.00 97.00 207 TYR A N 1
ATOM 1543 C CA . TYR A 1 207 ? 1.352 10.674 3.386 1.00 97.00 207 TYR A CA 1
ATOM 1544 C C . TYR A 1 207 ? 0.528 9.592 4.090 1.00 97.00 207 TYR A C 1
ATOM 1546 O O . TYR A 1 207 ? 0.927 9.111 5.145 1.00 97.00 207 TYR A O 1
ATOM 1554 N N . TYR A 1 208 ? -0.599 9.171 3.510 1.00 96.44 208 TYR A N 1
ATOM 1555 C CA . TYR A 1 208 ? -1.385 8.051 4.059 1.00 96.44 208 TYR A CA 1
ATOM 1556 C C . TYR A 1 208 ? -0.725 6.697 3.778 1.00 96.44 208 TYR A C 1
ATOM 1558 O O . TYR A 1 208 ? -0.748 5.790 4.606 1.00 96.44 208 TYR A O 1
ATOM 1566 N N . THR A 1 209 ? -0.103 6.575 2.606 1.00 97.56 209 THR A N 1
ATOM 1567 C CA . THR A 1 209 ? 0.642 5.391 2.185 1.00 97.56 209 THR A CA 1
ATOM 1568 C C . THR A 1 209 ? 1.705 5.776 1.158 1.00 97.56 209 THR A C 1
ATOM 1570 O O . THR A 1 209 ? 1.529 6.731 0.388 1.00 97.56 209 THR A O 1
ATOM 1573 N N . ALA A 1 210 ? 2.811 5.037 1.157 1.00 97.44 210 ALA A N 1
ATOM 1574 C CA . ALA A 1 210 ? 3.892 5.154 0.188 1.00 97.44 210 ALA A CA 1
ATOM 1575 C C . ALA A 1 210 ? 4.493 3.773 -0.102 1.00 97.44 210 ALA A C 1
ATOM 1577 O O . ALA A 1 210 ? 4.483 2.900 0.762 1.00 97.44 210 ALA A O 1
ATOM 1578 N N . ALA A 1 211 ? 5.028 3.573 -1.301 1.00 97.12 211 ALA A N 1
ATOM 1579 C CA . ALA A 1 211 ? 5.634 2.318 -1.730 1.00 97.12 211 ALA A CA 1
ATOM 1580 C C . ALA A 1 211 ? 6.942 2.566 -2.487 1.00 97.12 211 ALA A C 1
ATOM 1582 O O . ALA A 1 211 ? 7.070 3.563 -3.198 1.00 97.12 211 ALA A O 1
ATOM 1583 N N . ASP A 1 212 ? 7.895 1.649 -2.345 1.00 96.06 212 ASP A N 1
ATOM 1584 C CA . ASP A 1 212 ? 9.165 1.614 -3.076 1.00 96.06 212 ASP A CA 1
ATOM 1585 C C . ASP A 1 212 ? 9.036 0.658 -4.267 1.00 96.06 212 ASP A C 1
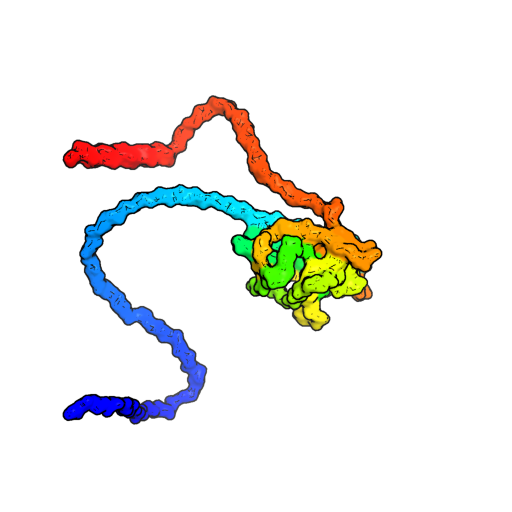ATOM 1587 O O . ASP A 1 212 ? 8.653 -0.505 -4.098 1.00 96.06 212 ASP A O 1
ATOM 1591 N N . ILE A 1 213 ? 9.330 1.156 -5.466 1.00 95.06 213 ILE A N 1
ATOM 1592 C CA . ILE A 1 213 ? 9.286 0.412 -6.725 1.00 95.06 213 ILE A CA 1
ATOM 1593 C C . ILE A 1 213 ? 10.715 0.272 -7.246 1.00 95.06 213 ILE A C 1
ATOM 1595 O O . ILE A 1 213 ? 11.465 1.245 -7.366 1.00 95.06 213 ILE A O 1
ATOM 1599 N N . ALA A 1 214 ? 11.090 -0.956 -7.589 1.00 93.50 214 ALA A N 1
ATOM 1600 C CA . ALA A 1 214 ? 12.423 -1.303 -8.052 1.00 93.50 214 ALA A CA 1
ATOM 1601 C C . ALA A 1 214 ? 12.374 -2.192 -9.303 1.00 93.50 214 ALA A C 1
ATOM 1603 O O . ALA A 1 214 ? 11.358 -2.810 -9.624 1.00 93.50 214 ALA A O 1
ATOM 1604 N N . GLY A 1 215 ? 13.501 -2.257 -10.016 1.00 91.38 215 GLY A N 1
ATOM 1605 C CA . GLY A 1 215 ? 13.614 -3.010 -11.268 1.00 91.38 215 GLY A CA 1
ATOM 1606 C C . GLY A 1 215 ? 13.138 -2.247 -12.507 1.00 91.38 215 GLY A C 1
ATOM 1607 O O . GLY A 1 215 ? 12.977 -2.871 -13.551 1.00 91.38 215 GLY A O 1
ATOM 1608 N N . MET A 1 216 ? 12.948 -0.926 -12.408 1.00 90.44 216 MET A N 1
ATOM 1609 C CA . MET A 1 216 ? 12.576 -0.077 -13.545 1.00 90.44 216 MET A CA 1
ATOM 1610 C C . MET A 1 216 ? 13.660 -0.073 -14.627 1.00 90.44 216 MET A C 1
ATOM 1612 O O . MET A 1 216 ? 14.838 -0.354 -14.364 1.00 90.44 216 MET A O 1
ATOM 1616 N N . ALA A 1 217 ? 13.268 0.282 -15.853 1.00 86.31 217 ALA A N 1
ATOM 1617 C CA . ALA A 1 217 ? 14.161 0.346 -17.008 1.00 86.31 217 ALA A CA 1
ATOM 1618 C C . ALA A 1 217 ? 15.472 1.104 -16.701 1.00 86.31 217 ALA A C 1
ATOM 1620 O O . ALA A 1 217 ? 15.481 2.148 -16.050 1.00 86.31 217 ALA A O 1
ATOM 1621 N N . GLY A 1 218 ? 16.604 0.548 -17.146 1.00 86.38 218 GLY A N 1
ATOM 1622 C CA . GLY A 1 218 ? 17.942 1.060 -16.814 1.00 86.38 218 GLY A CA 1
ATOM 1623 C C . GLY A 1 218 ? 18.449 0.707 -15.406 1.00 86.38 218 GLY A C 1
ATOM 1624 O O . GLY A 1 218 ? 19.530 1.153 -15.035 1.00 86.38 218 GLY A O 1
ATOM 1625 N N . GLY A 1 219 ? 17.712 -0.101 -14.632 1.00 86.31 219 GLY A N 1
ATOM 1626 C CA . GLY A 1 219 ? 18.060 -0.456 -13.249 1.00 86.31 219 GLY A CA 1
ATOM 1627 C C . GLY A 1 219 ? 17.578 0.565 -12.214 1.00 86.31 219 GLY A C 1
ATOM 1628 O O . GLY A 1 219 ? 18.160 0.663 -11.135 1.00 86.31 219 GLY A O 1
ATOM 1629 N N . GLY A 1 220 ? 16.548 1.347 -12.548 1.00 89.56 220 GLY A N 1
ATOM 1630 C CA . GLY A 1 220 ? 16.016 2.400 -11.689 1.00 89.56 220 GLY A CA 1
ATOM 1631 C C . GLY A 1 220 ? 15.237 1.886 -10.472 1.00 89.56 220 GLY A C 1
ATOM 1632 O O . GLY A 1 220 ? 14.663 0.791 -10.473 1.00 89.56 220 GLY A O 1
ATOM 1633 N N . SER A 1 221 ? 15.169 2.739 -9.450 1.00 93.56 221 SER A N 1
ATOM 1634 C CA . SER A 1 221 ? 14.211 2.651 -8.347 1.00 93.56 221 SER A CA 1
ATOM 1635 C C . SER A 1 221 ? 13.639 4.033 -8.012 1.00 93.56 221 SER A C 1
ATOM 1637 O O . SER A 1 221 ? 14.154 5.074 -8.444 1.00 93.56 221 SER A O 1
ATOM 1639 N N . GLY A 1 222 ? 12.538 4.044 -7.273 1.00 94.56 222 GLY A N 1
ATOM 1640 C CA . GLY A 1 222 ? 11.823 5.253 -6.894 1.00 94.56 222 GLY A CA 1
ATOM 1641 C C . GLY A 1 222 ? 10.557 4.920 -6.124 1.00 94.56 222 GLY A C 1
ATOM 1642 O O . GLY A 1 222 ? 10.057 3.801 -6.191 1.00 94.56 222 GLY A O 1
ATOM 1643 N N . SER A 1 223 ? 10.051 5.890 -5.372 1.00 95.81 223 SER A N 1
ATOM 1644 C CA . SER A 1 223 ? 8.875 5.710 -4.529 1.00 95.81 223 SER A CA 1
ATOM 1645 C C . SER A 1 223 ? 7.679 6.507 -5.030 1.00 95.81 223 SER A C 1
ATOM 1647 O O . SER A 1 223 ? 7.816 7.605 -5.577 1.00 95.81 223 SER A O 1
ATOM 1649 N N . VAL A 1 224 ? 6.496 5.937 -4.826 1.00 96.50 224 VAL A N 1
ATOM 1650 C CA . VAL A 1 224 ? 5.183 6.501 -5.164 1.00 96.50 224 VAL A CA 1
ATOM 1651 C C . VAL A 1 224 ? 4.310 6.535 -3.912 1.00 96.50 224 VAL A C 1
ATOM 1653 O O . VAL A 1 224 ? 4.570 5.804 -2.958 1.00 96.50 224 VAL A O 1
ATOM 1656 N N . GLY A 1 225 ? 3.269 7.360 -3.881 1.00 95.88 225 GLY A N 1
ATOM 1657 C CA . GLY A 1 225 ? 2.385 7.414 -2.718 1.00 95.88 225 GLY A CA 1
ATOM 1658 C C . GLY A 1 225 ? 1.203 8.353 -2.869 1.00 95.88 225 GLY A C 1
ATOM 1659 O O . GLY A 1 225 ? 0.922 8.864 -3.954 1.00 95.88 225 GLY A O 1
ATOM 1660 N N . LEU A 1 226 ? 0.513 8.568 -1.752 1.00 95.94 226 LEU A N 1
ATOM 1661 C CA . LEU A 1 226 ? -0.667 9.422 -1.663 1.00 95.94 226 LEU A CA 1
ATOM 1662 C C . LEU A 1 226 ? -0.531 10.383 -0.477 1.00 95.94 226 LEU A C 1
ATOM 1664 O O . LEU A 1 226 ? -0.584 9.963 0.682 1.00 95.94 226 LEU A O 1
ATOM 1668 N N . SER A 1 227 ? -0.342 11.673 -0.765 1.00 93.62 227 SER A N 1
ATOM 1669 C CA . SER A 1 227 ? -0.322 12.713 0.265 1.00 93.62 227 SER A CA 1
ATOM 1670 C C . SER A 1 227 ? -1.731 12.986 0.794 1.00 93.62 227 SER A C 1
ATOM 1672 O O . SER A 1 227 ? -2.715 12.916 0.054 1.00 93.62 227 SER A O 1
ATOM 1674 N N . ALA A 1 228 ? -1.837 13.382 2.061 1.00 90.00 228 ALA A N 1
ATOM 1675 C CA . ALA A 1 228 ? -3.108 13.784 2.661 1.00 90.00 228 ALA A CA 1
ATOM 1676 C C . ALA A 1 228 ? -3.730 15.011 1.965 1.00 90.00 228 ALA A C 1
ATOM 1678 O O . ALA A 1 228 ? -4.945 15.161 1.939 1.00 90.00 228 ALA A O 1
ATOM 1679 N N . SER A 1 229 ? -2.904 15.848 1.327 1.00 87.56 229 SER A N 1
ATOM 1680 C CA . SER A 1 229 ? -3.337 16.969 0.483 1.00 87.56 229 SER A CA 1
ATOM 1681 C C . SER A 1 229 ? -3.912 16.561 -0.882 1.00 87.56 229 SER A C 1
ATOM 1683 O O . SER A 1 229 ? -4.607 17.365 -1.497 1.00 87.56 229 SER A O 1
ATOM 1685 N N . ALA A 1 230 ? -3.624 15.347 -1.365 1.00 79.62 230 ALA A N 1
ATOM 1686 C CA . ALA A 1 230 ? -4.125 14.814 -2.635 1.00 79.62 230 ALA A CA 1
ATOM 1687 C C . ALA A 1 230 ? -5.300 13.834 -2.454 1.00 79.62 230 ALA A C 1
ATOM 1689 O O . ALA A 1 230 ? -5.948 13.454 -3.430 1.00 79.62 230 ALA A O 1
ATOM 1690 N N . TYR A 1 231 ? -5.591 13.420 -1.218 1.00 80.75 231 TYR A N 1
ATOM 1691 C CA . TYR A 1 231 ? -6.706 12.532 -0.915 1.00 80.75 231 TYR A CA 1
ATOM 1692 C C . TYR A 1 231 ? -8.043 13.272 -0.991 1.00 80.75 231 TYR A C 1
ATOM 1694 O O . TYR A 1 231 ? -8.485 13.926 -0.045 1.00 80.75 231 TYR A O 1
ATOM 1702 N N . VAL A 1 232 ? -8.733 13.109 -2.117 1.00 79.12 232 VAL A N 1
ATOM 1703 C CA . VAL A 1 232 ? -10.181 13.307 -2.155 1.00 79.12 232 VAL A CA 1
ATOM 1704 C C . VAL A 1 232 ? -10.799 12.088 -1.480 1.00 79.12 232 VAL A C 1
ATOM 1706 O O . VAL A 1 232 ? -10.807 11.003 -2.061 1.00 79.12 232 VAL A O 1
ATOM 1709 N N . ALA A 1 233 ? -11.291 12.260 -0.250 1.00 74.31 233 ALA A N 1
ATOM 1710 C CA . ALA A 1 233 ? -12.051 11.217 0.430 1.00 74.31 233 ALA A CA 1
ATOM 1711 C C . ALA A 1 233 ? -13.165 10.709 -0.503 1.00 74.31 233 ALA A C 1
ATOM 1713 O O . ALA A 1 233 ? -13.812 11.543 -1.152 1.00 74.31 233 ALA 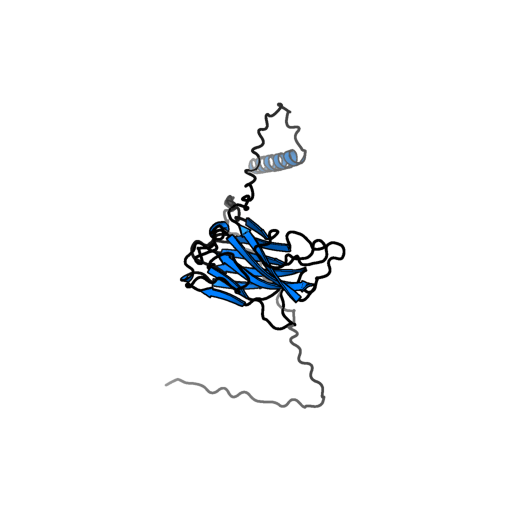A O 1
ATOM 1714 N N . PRO A 1 234 ? -13.394 9.382 -0.604 1.00 65.00 234 PRO A N 1
ATOM 1715 C CA . PRO A 1 234 ? -14.456 8.852 -1.442 1.00 65.00 234 PRO A CA 1
ATOM 1716 C C . PRO A 1 234 ? -15.748 9.500 -0.970 1.00 65.00 234 PRO A C 1
ATOM 1718 O O . PRO A 1 234 ? -16.148 9.310 0.178 1.00 65.00 234 PRO A O 1
ATOM 1721 N N . GLN A 1 235 ? -16.357 10.335 -1.819 1.00 49.72 235 GLN A N 1
ATOM 1722 C CA . GLN A 1 235 ? -17.576 11.022 -1.425 1.00 49.72 235 GLN A CA 1
ATOM 1723 C C . GLN A 1 235 ? -18.601 9.947 -1.127 1.00 49.72 235 GLN A C 1
ATOM 1725 O O . GLN A 1 235 ? -19.037 9.238 -2.038 1.00 49.72 235 GLN A O 1
ATOM 1730 N N . THR A 1 236 ? -18.955 9.814 0.153 1.00 53.88 236 THR A N 1
ATOM 1731 C CA . THR A 1 236 ? -20.044 8.954 0.571 1.00 53.88 236 THR A CA 1
ATOM 1732 C C . THR A 1 236 ? -21.227 9.377 -0.270 1.00 53.88 236 THR A C 1
ATOM 1734 O O . THR A 1 236 ? -21.718 10.499 -0.129 1.00 53.88 236 THR A O 1
ATOM 1737 N N . LEU A 1 237 ? -21.664 8.496 -1.170 1.00 44.41 237 LEU A N 1
ATOM 1738 C CA . LEU A 1 237 ? -22.919 8.663 -1.876 1.00 44.41 237 LEU A CA 1
ATOM 1739 C C . LEU A 1 237 ? -24.014 8.457 -0.831 1.00 44.41 237 LEU A C 1
ATOM 1741 O O . LEU A 1 237 ? -24.628 7.395 -0.764 1.00 44.41 237 LEU A O 1
ATOM 1745 N N . VAL A 1 238 ? -24.209 9.483 0.011 1.00 50.66 238 VAL A N 1
ATOM 1746 C CA . VAL A 1 238 ? -25.427 9.747 0.773 1.00 50.66 238 VAL A CA 1
ATOM 1747 C C . VAL A 1 238 ? -26.518 9.602 -0.272 1.00 50.66 238 VAL A C 1
ATOM 1749 O O . VAL A 1 238 ? -26.593 10.474 -1.137 1.00 50.66 238 VAL A O 1
ATOM 1752 N N . PRO A 1 239 ? -27.239 8.466 -0.304 1.00 50.66 239 PRO A N 1
ATOM 1753 C CA . PRO A 1 239 ? -27.807 7.947 -1.542 1.00 50.66 239 PRO A CA 1
ATOM 1754 C C . PRO A 1 239 ? -28.816 8.966 -2.033 1.00 50.66 239 PRO A C 1
ATOM 1756 O O . PRO A 1 239 ? -29.857 9.101 -1.387 1.00 50.66 239 PRO A O 1
ATOM 1759 N N . SER A 1 240 ? -28.424 9.736 -3.067 1.00 48.75 240 SER A N 1
ATOM 1760 C CA . SER A 1 240 ? -28.880 11.119 -3.275 1.00 48.75 240 SER A CA 1
ATOM 1761 C C . SER A 1 240 ? -30.366 11.170 -3.073 1.00 48.75 240 SER A C 1
ATOM 1763 O O . SER A 1 240 ? -31.080 10.639 -3.923 1.00 48.75 240 SER A O 1
ATOM 1765 N N . ARG A 1 241 ? -30.797 11.681 -1.903 1.00 51.59 241 ARG A N 1
ATOM 1766 C CA . ARG A 1 241 ? -32.139 11.403 -1.382 1.00 51.59 241 ARG A CA 1
ATOM 1767 C C . ARG A 1 241 ? -33.094 11.827 -2.465 1.00 51.59 241 ARG A C 1
ATOM 1769 O O . ARG A 1 241 ? -33.242 13.029 -2.675 1.00 51.59 241 ARG A O 1
ATOM 1776 N N . VAL A 1 242 ? -33.672 10.848 -3.162 1.00 51.00 242 VAL A N 1
ATOM 1777 C CA . VAL A 1 242 ? -34.522 11.129 -4.306 1.00 51.00 242 VAL A CA 1
ATOM 1778 C C . VAL A 1 242 ? -35.722 11.812 -3.699 1.00 51.00 242 VAL A C 1
ATOM 1780 O O . VAL A 1 242 ? -36.610 11.175 -3.130 1.00 51.00 242 VAL A O 1
ATOM 1783 N N . GLN A 1 243 ? -35.695 13.140 -3.757 1.00 52.50 243 GLN A N 1
ATOM 1784 C CA . GLN A 1 243 ? -36.879 13.947 -3.670 1.00 52.50 243 GLN A CA 1
ATOM 1785 C C . GLN A 1 243 ? -37.652 13.553 -4.915 1.00 52.50 243 GLN A C 1
ATOM 1787 O O . GLN A 1 243 ? -37.521 14.150 -5.980 1.00 52.50 243 GLN A O 1
ATOM 1792 N N . ALA A 1 244 ? -38.440 12.493 -4.751 1.00 55.78 244 ALA A N 1
ATOM 1793 C CA . ALA A 1 244 ? -39.704 12.365 -5.421 1.00 55.78 244 ALA A CA 1
ATOM 1794 C C . ALA A 1 244 ? -40.518 13.593 -4.994 1.00 55.78 244 ALA A C 1
ATOM 1796 O O . ALA A 1 244 ? -41.364 13.548 -4.106 1.00 55.78 244 ALA A O 1
ATOM 1797 N N . GLU A 1 245 ? -40.211 14.722 -5.634 1.00 59.72 245 GLU A N 1
ATOM 1798 C CA . GLU A 1 245 ? -41.257 15.553 -6.189 1.00 59.72 245 GLU A CA 1
ATOM 1799 C C . GLU A 1 245 ? -42.086 14.595 -7.043 1.00 59.72 245 GLU A C 1
ATOM 1801 O O . GLU A 1 245 ? -41.708 14.222 -8.149 1.00 59.72 245 GLU A O 1
ATOM 1806 N N . GLU A 1 246 ? -43.105 14.028 -6.405 1.00 55.41 246 GLU A N 1
ATOM 1807 C CA . GLU A 1 246 ? -43.921 12.953 -6.933 1.00 55.41 246 GLU A CA 1
ATOM 1808 C C . GLU A 1 246 ? -45.001 13.604 -7.802 1.00 55.41 246 GLU A C 1
ATOM 1810 O O . GLU A 1 246 ? -45.989 14.106 -7.258 1.00 55.41 246 GLU A O 1
ATOM 1815 N N . PRO A 1 247 ? -44.865 13.645 -9.147 1.00 55.12 247 PRO A N 1
ATOM 1816 C CA . PRO A 1 247 ? -46.016 13.960 -9.972 1.00 55.12 247 PRO A CA 1
ATOM 1817 C C . PRO A 1 247 ? -47.032 12.856 -9.697 1.00 55.12 247 PRO A C 1
ATOM 1819 O O . PRO A 1 247 ? -46.743 11.697 -9.986 1.00 55.12 247 PRO A O 1
ATOM 1822 N N . ALA A 1 248 ? -48.179 13.209 -9.111 1.00 56.53 248 ALA A N 1
ATOM 1823 C CA . ALA A 1 248 ? -49.159 12.268 -8.569 1.00 56.53 248 ALA A CA 1
ATOM 1824 C C . ALA A 1 248 ? -49.694 11.297 -9.641 1.00 56.53 248 ALA A C 1
ATOM 1826 O O . ALA A 1 248 ? -50.736 11.511 -10.266 1.00 56.53 248 ALA A O 1
ATOM 1827 N N . ARG A 1 249 ? -48.950 10.214 -9.869 1.00 53.56 249 ARG A N 1
ATOM 1828 C CA . ARG A 1 249 ? -49.252 9.145 -10.814 1.00 53.56 249 ARG A CA 1
ATOM 1829 C C . ARG A 1 249 ? -49.861 8.009 -10.021 1.00 53.56 249 ARG A C 1
ATOM 1831 O O . ARG A 1 249 ? -49.177 7.343 -9.254 1.00 53.56 249 ARG A O 1
ATOM 1838 N N . GLN A 1 250 ? -51.159 7.805 -10.224 1.00 60.12 250 GLN A N 1
ATOM 1839 C CA . GLN A 1 250 ? -51.904 6.699 -9.633 1.00 60.12 250 GLN A CA 1
ATOM 1840 C C . GLN A 1 250 ? -51.143 5.386 -9.848 1.00 60.12 250 GLN A C 1
ATOM 1842 O O . GLN A 1 250 ? -50.873 5.004 -10.988 1.00 60.12 250 GLN A O 1
ATOM 1847 N N . ALA A 1 251 ? -50.794 4.708 -8.754 1.00 51.12 251 ALA A N 1
ATOM 1848 C CA . ALA A 1 251 ? -50.104 3.429 -8.808 1.00 51.12 251 ALA A CA 1
ATOM 1849 C C . ALA A 1 251 ? -51.022 2.380 -9.454 1.00 51.12 251 ALA A C 1
ATOM 1851 O O . ALA A 1 251 ? -51.955 1.879 -8.824 1.00 51.12 251 ALA A O 1
ATOM 1852 N N . VAL A 1 252 ? -50.767 2.064 -10.726 1.00 64.06 252 VAL A N 1
ATOM 1853 C CA . VAL A 1 252 ? -51.441 0.972 -11.436 1.00 64.06 252 VAL A CA 1
ATOM 1854 C C . VAL A 1 252 ? -51.033 -0.343 -10.758 1.00 64.06 252 VAL A C 1
ATOM 1856 O O . VAL A 1 252 ? -49.836 -0.627 -10.706 1.00 64.06 252 VAL A O 1
ATOM 1859 N N . PRO A 1 253 ? -51.968 -1.145 -10.211 1.00 53.56 253 PRO A N 1
ATOM 1860 C CA . PRO A 1 253 ? -51.593 -2.331 -9.448 1.00 53.56 253 PRO A CA 1
ATOM 1861 C C . PRO A 1 253 ? -50.964 -3.410 -10.334 1.00 53.56 253 PRO A C 1
ATOM 1863 O O . PRO A 1 253 ? -51.616 -3.944 -11.232 1.00 53.56 253 PRO A O 1
ATOM 1866 N N . GLU A 1 254 ? -49.719 -3.787 -10.046 1.00 64.31 254 GLU A N 1
ATOM 1867 C CA . GLU A 1 254 ? -49.102 -4.951 -10.683 1.00 64.31 254 GLU A CA 1
ATOM 1868 C C . GLU A 1 254 ? -49.761 -6.263 -10.205 1.00 64.31 254 GLU A C 1
ATOM 1870 O O . GLU A 1 254 ? -50.092 -6.408 -9.020 1.00 64.31 254 GLU A O 1
ATOM 1875 N N . PRO A 1 255 ? -49.942 -7.260 -11.095 1.00 55.53 255 PRO A N 1
ATOM 1876 C CA . PRO A 1 255 ? -50.761 -8.443 -10.814 1.00 55.53 255 PRO A CA 1
ATOM 1877 C C . PRO A 1 255 ? -50.211 -9.352 -9.701 1.00 55.53 255 PRO A C 1
ATOM 1879 O O . PRO A 1 255 ? -50.971 -10.128 -9.121 1.00 55.53 255 PRO A O 1
ATOM 1882 N N . ALA A 1 256 ? -48.927 -9.239 -9.345 1.00 53.28 256 ALA A N 1
ATOM 1883 C CA . ALA A 1 256 ? -48.336 -9.978 -8.226 1.00 53.28 256 ALA A CA 1
ATOM 1884 C C . ALA A 1 256 ? -48.972 -9.605 -6.869 1.00 53.28 256 ALA A C 1
ATOM 1886 O O . ALA A 1 256 ? -49.245 -10.481 -6.046 1.00 53.28 256 ALA A O 1
ATOM 1887 N N . SER A 1 257 ? -49.285 -8.322 -6.656 1.00 50.03 257 SER A N 1
ATOM 1888 C CA . SER A 1 257 ? -49.885 -7.827 -5.406 1.00 50.03 257 SER A CA 1
ATOM 1889 C C . SER A 1 257 ? -51.324 -8.317 -5.209 1.00 50.03 257 SER A C 1
ATOM 1891 O O . SER A 1 257 ? -51.756 -8.559 -4.081 1.00 50.03 257 SER A O 1
ATOM 1893 N N . VAL A 1 258 ? -52.057 -8.535 -6.308 1.00 54.06 258 VAL A N 1
ATOM 1894 C CA . VAL A 1 258 ? -53.421 -9.095 -6.291 1.00 54.06 258 VAL A CA 1
ATOM 1895 C C . VAL A 1 258 ? -53.416 -10.538 -5.775 1.00 54.06 258 VAL A C 1
ATOM 1897 O O . VAL A 1 258 ? -54.298 -10.932 -5.011 1.00 54.06 258 VAL A O 1
ATOM 1900 N N . LEU A 1 259 ? -52.394 -11.319 -6.140 1.00 53.44 259 LEU A N 1
ATOM 1901 C CA . LEU A 1 259 ? -52.267 -12.725 -5.750 1.00 53.44 259 LEU A CA 1
ATOM 1902 C C . LEU A 1 259 ? -52.052 -12.877 -4.233 1.00 53.44 259 LEU A C 1
ATOM 1904 O O . LEU A 1 259 ? -52.651 -13.753 -3.607 1.00 53.44 259 LEU A O 1
ATOM 1908 N N . LEU A 1 260 ? -51.280 -11.971 -3.625 1.00 53.41 260 LEU A N 1
ATOM 1909 C CA . LEU A 1 260 ? -51.038 -11.946 -2.178 1.00 53.41 260 LEU A CA 1
ATOM 1910 C C . LEU A 1 260 ? -52.299 -11.540 -1.385 1.00 53.41 260 LEU A C 1
ATOM 1912 O O . LEU A 1 260 ? -52.595 -12.138 -0.348 1.00 53.41 260 LEU A O 1
ATOM 1916 N N . LEU A 1 261 ? -53.105 -10.609 -1.915 1.00 54.31 261 LEU A N 1
ATOM 1917 C CA . LEU A 1 261 ? -54.414 -10.261 -1.343 1.00 54.31 261 LEU A CA 1
ATOM 1918 C C . LEU A 1 261 ? -55.411 -11.438 -1.412 1.00 54.31 261 LEU A C 1
ATOM 1920 O O . LEU A 1 261 ? -56.150 -11.691 -0.457 1.00 54.31 261 LEU A O 1
ATOM 1924 N N . GLY A 1 262 ? -55.406 -12.184 -2.523 1.00 55.44 262 GLY A N 1
ATOM 1925 C CA . GLY A 1 262 ? -56.294 -13.330 -2.745 1.00 55.44 262 GLY A CA 1
ATOM 1926 C C . GLY A 1 262 ? -56.087 -14.475 -1.747 1.00 55.44 262 GLY A C 1
ATOM 1927 O O . GLY A 1 262 ? -57.061 -15.018 -1.218 1.00 55.44 262 GLY A O 1
ATOM 1928 N N . VAL A 1 263 ? -54.830 -14.808 -1.426 1.00 58.91 263 VAL A N 1
ATOM 1929 C CA . VAL A 1 263 ? -54.505 -15.856 -0.437 1.00 58.91 263 VAL A CA 1
ATOM 1930 C C . VAL A 1 263 ? -54.985 -15.469 0.969 1.00 58.91 263 VAL A C 1
ATOM 1932 O O . VAL A 1 263 ? -55.536 -16.311 1.683 1.00 58.91 263 VAL A O 1
ATOM 1935 N N . GLY A 1 264 ? -54.852 -14.194 1.354 1.00 57.47 264 GLY A N 1
ATOM 1936 C CA . GLY A 1 264 ? -55.315 -13.699 2.656 1.00 57.47 264 GLY A CA 1
ATOM 1937 C C . GLY A 1 264 ? -56.829 -13.848 2.859 1.00 57.47 264 GLY A C 1
ATOM 1938 O O . GLY A 1 264 ? -57.276 -14.292 3.921 1.00 57.47 264 GLY A O 1
ATOM 1939 N N . LEU A 1 265 ? -57.628 -13.545 1.830 1.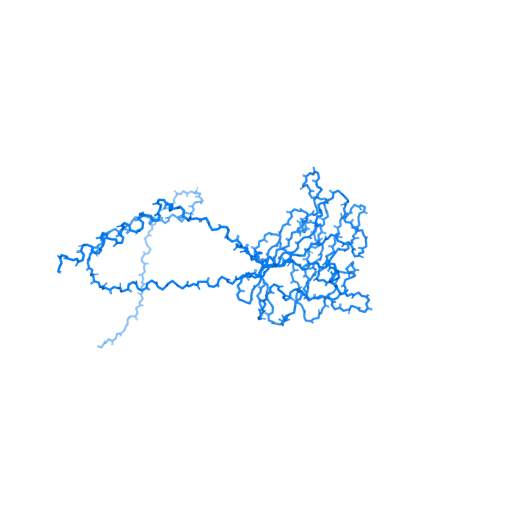00 58.03 265 LEU A N 1
ATOM 1940 C CA . LEU A 1 265 ? -59.091 -13.622 1.924 1.00 58.03 265 LEU A CA 1
ATOM 1941 C C . LEU A 1 265 ? -59.608 -15.073 1.981 1.00 58.03 265 LEU A C 1
ATOM 1943 O O . LEU A 1 265 ? -60.562 -15.364 2.706 1.00 58.03 265 LEU A O 1
ATOM 1947 N N . ALA A 1 266 ? -58.949 -15.998 1.275 1.00 58.97 266 ALA A N 1
ATOM 1948 C CA . ALA A 1 266 ? -59.284 -17.422 1.310 1.00 58.97 266 ALA A CA 1
ATOM 1949 C C . ALA A 1 266 ? -59.084 -18.038 2.711 1.00 58.97 266 ALA A C 1
ATOM 1951 O O . ALA A 1 266 ? -59.933 -18.805 3.178 1.00 58.97 266 ALA A O 1
ATOM 1952 N N . GLY A 1 267 ? -58.012 -17.655 3.417 1.00 59.88 267 GLY A N 1
ATOM 1953 C CA . GLY A 1 267 ? -57.750 -18.102 4.791 1.00 59.88 267 GLY A CA 1
ATOM 1954 C C . GLY A 1 267 ? -58.830 -17.666 5.791 1.00 59.88 267 GLY A C 1
ATOM 1955 O O . GLY A 1 267 ? -59.258 -18.461 6.631 1.00 59.88 267 GLY A O 1
ATOM 1956 N N . LEU A 1 268 ? -59.337 -16.435 5.663 1.00 62.69 268 LEU A N 1
ATOM 1957 C CA . LEU A 1 268 ? -60.403 -15.905 6.524 1.00 62.69 268 LEU A CA 1
ATOM 1958 C C . LEU A 1 268 ? -61.747 -16.628 6.338 1.00 62.69 268 LEU A C 1
ATOM 1960 O O . LEU A 1 268 ? -62.462 -16.852 7.316 1.00 62.69 268 LEU A O 1
ATOM 1964 N N . LEU A 1 269 ? -62.087 -17.045 5.114 1.00 59.19 269 LEU A N 1
ATOM 1965 C CA . LEU A 1 269 ? -63.316 -17.809 4.860 1.00 59.19 269 LEU A CA 1
ATOM 1966 C C . LEU A 1 269 ? -63.245 -19.243 5.409 1.00 59.19 269 LEU A C 1
ATOM 1968 O O . LEU A 1 269 ? -64.255 -19.752 5.899 1.00 59.19 269 LEU A O 1
ATOM 1972 N N . ALA A 1 270 ? -62.067 -19.873 5.395 1.00 58.28 270 ALA A N 1
ATOM 1973 C CA . ALA A 1 270 ? -61.866 -21.202 5.981 1.00 58.28 270 ALA A CA 1
ATOM 1974 C C . ALA A 1 270 ? -62.050 -21.213 7.513 1.00 58.28 270 ALA A C 1
ATOM 1976 O O . ALA A 1 270 ? -62.559 -22.187 8.069 1.00 58.28 270 ALA A O 1
ATOM 1977 N N . LEU A 1 271 ? -61.693 -20.117 8.193 1.00 63.94 271 LEU A N 1
ATOM 1978 C CA . LEU A 1 271 ? -61.844 -19.968 9.646 1.00 63.94 271 LEU A CA 1
ATOM 1979 C C . LEU A 1 271 ? -63.296 -19.748 10.107 1.00 63.94 271 LEU A C 1
ATOM 1981 O O . LEU A 1 271 ? -63.593 -19.995 11.270 1.00 63.94 271 LEU A O 1
ATOM 1985 N N . ARG A 1 272 ? -64.218 -19.344 9.219 1.00 59.97 272 ARG A N 1
ATOM 1986 C CA . ARG A 1 272 ? -65.633 -19.064 9.560 1.00 59.97 272 ARG A CA 1
ATOM 1987 C C . ARG A 1 272 ? -66.556 -20.302 9.505 1.00 59.97 272 ARG A C 1
ATOM 1989 O O . ARG A 1 272 ? -67.775 -20.164 9.549 1.00 59.97 272 ARG A O 1
ATOM 1996 N N . ARG A 1 273 ? -66.001 -21.512 9.365 1.00 54.94 273 ARG A N 1
ATOM 1997 C CA . ARG A 1 273 ? -66.744 -22.795 9.340 1.00 54.94 273 ARG A CA 1
ATOM 1998 C C . ARG A 1 273 ? -66.276 -23.783 10.423 1.00 54.94 273 ARG A C 1
ATOM 2000 O O . ARG A 1 273 ? -66.250 -24.993 10.192 1.00 54.94 273 ARG A O 1
ATOM 2007 N N . ARG A 1 274 ? -65.898 -23.263 11.589 1.00 50.88 274 ARG A N 1
ATOM 2008 C CA . ARG A 1 274 ? -65.675 -24.004 12.838 1.00 50.88 274 ARG A CA 1
ATOM 2009 C C . ARG A 1 274 ? -66.334 -23.262 13.993 1.00 50.88 274 ARG A C 1
ATOM 2011 O O . ARG A 1 274 ? -66.434 -22.022 13.869 1.00 50.88 274 ARG A O 1
#

Foldseek 3Di:
DDDDDDDDDDDDDDDDDDDDDDDDDPDDDDDDDDDDDDDDDDDDDCPPPPPPPPPPQKDKFKWWFCFFPDWDDQDPQWDGSQKMWMWIAPDAQKIKIKIAGRCARNVPQHWPLKFWFKKFFAFQADLVQKDKDWDDWADFDKDADPPWDQADPQRQAATGRIMGGFDPDSPRTHIHPTMTMMMMGGHRDGSCRLLDKHDHPVGHIAFSMKTKMFPHPPGIIGMTGHGNVRDPTPPPCPVVPPPPPPPPDPPDDDVVVVVVVVVVVVVVVVVVPD

Secondary structure (DSSP, 8-state):
----------PPPPPP-------------------------------------------EEEEEE-EEEEEPPPPTTBPSSSEEEEEEE-STTEEEEEEEE--BBTTT--B-S-EEEEEEE--SS-GGG-EEEEEEE--PEEEEEEEEE--STT--S-BEEEEEEPPSSGGG-EETT-EEEEEEE-TT--GGGG--PPBP-SS---EEEEEEEEEEGGGEEEEEEEETTT---------------------PPPHHHHHHHHHHHHHHHHHTT-

InterPro domains:
  IPR013424 PEP-CTERM protein-sorting domain [PF07589] (251-274)
  IPR013424 PEP-CTERM protein-sorting domain [TIGR02595] (252-274)

pLDDT: mean 76.88, std 20.5, range [36.16, 98.0]

Sequence (274 aa):
MSPCRSSNWCHRRRCPTTDPYFIAPWAACPRCLSHHLIHSMHKILFATLVAMSTGASASVITFNLSAPINGSAPGVTDVSPWLTATIADAGANKVQLTLANHLVHAGTGLATGEYVSNWLFNVNTSLADLSYQWVSGYAGWVVTDDVYTNGSNAIKAGLFDIDFIGPRANANRFIGGMTSVYTFSGKGLTADAFLTPSAADGKYSGYYTAADIAGMAGGGSGSVGLSASAYVAPQTLVPSRVQAEEPARQAVPEPASVLLLGVGLAGLLALRRR

Organism: NCBI:txid2561931